Protein AF-A0A8I0FD53-F1 (afdb_monomer)

Structure (mmCIF, N/CA/C/O backbone):
data_AF-A0A8I0FD53-F1
#
_entry.id   AF-A0A8I0FD53-F1
#
loop_
_atom_site.group_PDB
_atom_site.id
_atom_site.type_symbol
_atom_site.label_atom_id
_atom_site.label_alt_id
_atom_site.label_comp_id
_atom_site.label_asym_id
_atom_site.label_entity_id
_atom_site.label_seq_id
_atom_site.pdbx_PDB_ins_code
_atom_site.Cartn_x
_atom_site.Cartn_y
_atom_site.Cartn_z
_atom_site.occupancy
_atom_site.B_iso_or_equiv
_atom_site.auth_seq_id
_atom_site.auth_comp_id
_atom_site.auth_asym_id
_atom_site.auth_atom_id
_atom_site.pdbx_PDB_model_num
ATOM 1 N N . PHE A 1 1 ? -8.386 7.214 19.031 1.00 70.56 1 PHE A N 1
ATOM 2 C CA . PHE A 1 1 ? -8.030 6.387 17.869 1.00 70.56 1 PHE A CA 1
ATOM 3 C C . PHE A 1 1 ? -6.750 5.634 18.199 1.00 70.56 1 PHE A C 1
ATOM 5 O O . PHE A 1 1 ? -5.784 6.286 18.586 1.00 70.56 1 PHE A O 1
ATOM 12 N N . ASP A 1 2 ? -6.763 4.302 18.155 1.00 79.75 2 ASP A N 1
ATOM 13 C CA . ASP A 1 2 ? -5.618 3.443 18.511 1.00 79.75 2 ASP A CA 1
ATOM 14 C C . ASP A 1 2 ? -5.364 2.394 17.422 1.00 79.75 2 ASP A C 1
ATOM 16 O O . ASP A 1 2 ? -6.274 2.051 16.673 1.00 79.75 2 ASP A O 1
ATOM 20 N N . ILE A 1 3 ? -4.139 1.864 17.349 1.00 80.12 3 ILE A N 1
ATOM 21 C CA . ILE A 1 3 ? -3.732 0.875 16.340 1.00 80.12 3 ILE A CA 1
ATOM 22 C C . ILE A 1 3 ? -4.586 -0.395 16.376 1.00 80.12 3 ILE A C 1
ATOM 24 O O . ILE A 1 3 ? -4.885 -0.947 15.325 1.00 80.12 3 ILE A O 1
ATOM 28 N N . GLY A 1 4 ? -5.049 -0.812 17.561 1.00 83.00 4 GLY A N 1
ATOM 29 C CA . GLY A 1 4 ? -5.922 -1.979 17.717 1.00 83.00 4 GLY A CA 1
ATOM 30 C C . GLY A 1 4 ? -7.326 -1.808 17.126 1.00 83.00 4 GLY A C 1
ATOM 31 O O . GLY A 1 4 ? -8.066 -2.780 17.053 1.00 83.00 4 GLY A O 1
ATOM 32 N N . GLN A 1 5 ? -7.702 -0.594 16.706 1.00 88.25 5 GLN A N 1
ATOM 33 C CA . GLN A 1 5 ? -8.967 -0.344 16.010 1.00 88.25 5 GLN A CA 1
ATOM 34 C C . GLN A 1 5 ? -8.865 -0.621 14.507 1.00 88.25 5 GLN A C 1
ATOM 36 O O . GLN A 1 5 ? -9.896 -0.712 13.851 1.00 88.25 5 GLN A O 1
ATOM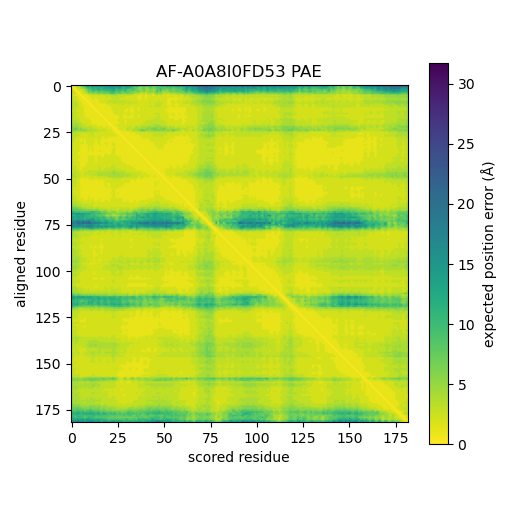 41 N N . ILE A 1 6 ? -7.653 -0.742 13.955 1.00 95.31 6 ILE A N 1
ATOM 42 C CA . ILE A 1 6 ? -7.444 -1.076 12.545 1.00 95.31 6 ILE A CA 1
ATOM 43 C C . ILE A 1 6 ? -7.364 -2.593 12.419 1.00 95.31 6 ILE A C 1
ATOM 45 O O . ILE A 1 6 ? -6.485 -3.237 12.992 1.00 95.31 6 ILE A O 1
ATOM 49 N N . VAL A 1 7 ? -8.296 -3.157 11.654 1.00 96.75 7 VAL A N 1
ATOM 50 C CA . VAL A 1 7 ? -8.330 -4.587 11.343 1.00 96.75 7 VAL A CA 1
ATOM 51 C C . VAL A 1 7 ? -7.087 -4.942 10.531 1.00 96.75 7 VAL A C 1
ATOM 53 O O . VAL A 1 7 ? -6.712 -4.202 9.632 1.00 96.75 7 VAL A O 1
ATOM 56 N N . ILE A 1 8 ? -6.439 -6.067 10.816 1.00 97.31 8 ILE A N 1
ATOM 57 C CA . ILE A 1 8 ? -5.417 -6.643 9.932 1.00 97.31 8 ILE A CA 1
ATOM 58 C C . ILE A 1 8 ? -5.974 -7.989 9.470 1.00 97.31 8 ILE A C 1
ATOM 60 O O . ILE A 1 8 ? -6.011 -8.922 10.274 1.00 97.31 8 ILE A O 1
ATOM 64 N N . PRO A 1 9 ? -6.472 -8.088 8.228 1.00 97.19 9 PRO A N 1
ATOM 65 C CA . PRO A 1 9 ? -7.014 -9.336 7.710 1.00 97.19 9 PRO A CA 1
ATOM 66 C C . PRO A 1 9 ? -5.949 -10.435 7.668 1.00 97.19 9 PRO A C 1
ATOM 68 O O . PRO A 1 9 ? -4.846 -10.220 7.171 1.00 97.19 9 PRO A O 1
ATOM 71 N N . ASP A 1 10 ? -6.295 -11.621 8.168 1.00 96.75 10 ASP A N 1
ATOM 72 C CA . ASP A 1 10 ? -5.457 -12.824 8.109 1.00 96.75 10 ASP A CA 1
ATOM 73 C C . ASP A 1 10 ? -6.010 -13.783 7.047 1.00 96.75 10 ASP A C 1
ATOM 75 O O . ASP A 1 10 ? -6.618 -14.810 7.351 1.00 96.75 10 ASP A O 1
ATOM 79 N N . THR A 1 11 ? -5.862 -13.402 5.778 1.00 97.69 11 THR A N 1
ATOM 80 C CA . THR A 1 11 ? -6.321 -14.209 4.639 1.00 97.69 11 THR A CA 1
ATOM 81 C C . THR A 1 11 ? -5.146 -14.799 3.870 1.00 97.69 11 THR A C 1
ATOM 83 O O . THR A 1 11 ? -4.003 -14.340 3.965 1.00 97.69 11 THR A O 1
ATOM 86 N N . GLN A 1 12 ? -5.414 -15.845 3.085 1.00 97.25 12 GLN A N 1
ATOM 87 C CA . GLN A 1 12 ? -4.394 -16.470 2.243 1.00 97.25 12 GLN A CA 1
ATOM 88 C C . GLN A 1 12 ? -3.782 -15.460 1.261 1.00 97.25 12 GLN A C 1
ATOM 90 O O . GLN A 1 12 ? -2.565 -15.438 1.085 1.00 97.25 12 GLN A O 1
ATOM 95 N N . MET A 1 13 ? -4.607 -14.588 0.673 1.00 97.81 13 MET A N 1
ATOM 96 C CA . MET A 1 13 ? -4.141 -13.593 -0.291 1.00 97.81 13 MET A CA 1
ATOM 97 C C . MET A 1 13 ? -3.214 -12.554 0.358 1.00 97.81 13 MET A C 1
ATOM 99 O O . MET A 1 13 ? -2.223 -12.160 -0.255 1.00 97.81 13 MET A O 1
ATOM 103 N N . ILE A 1 14 ? -3.459 -12.172 1.620 1.00 98.25 14 ILE A N 1
ATOM 104 C CA . ILE A 1 14 ? -2.556 -11.293 2.383 1.00 98.25 14 ILE A CA 1
ATOM 105 C C . ILE A 1 14 ? -1.192 -11.946 2.613 1.00 98.25 14 ILE A C 1
ATOM 107 O O . ILE A 1 14 ? -0.166 -11.295 2.423 1.00 98.25 14 ILE A O 1
ATOM 111 N N . LYS A 1 15 ? -1.151 -13.235 2.968 1.00 97.81 15 LYS A N 1
ATOM 112 C CA . LYS A 1 15 ? 0.118 -13.966 3.153 1.00 97.81 15 LYS A CA 1
ATOM 113 C C . LYS A 1 15 ? 0.939 -13.986 1.865 1.00 97.81 15 LYS A C 1
ATOM 115 O O . LYS A 1 15 ? 2.111 -13.627 1.879 1.00 97.81 15 LYS A O 1
ATOM 120 N N . ILE A 1 16 ? 0.289 -14.285 0.742 1.00 96.44 16 ILE A N 1
ATOM 121 C CA . ILE A 1 16 ? 0.915 -14.280 -0.589 1.00 96.44 16 ILE A CA 1
ATOM 122 C C . ILE A 1 16 ? 1.421 -12.879 -0.964 1.00 96.44 16 ILE A C 1
ATOM 124 O O . ILE A 1 16 ? 2.505 -12.737 -1.535 1.00 96.44 16 ILE A O 1
ATOM 128 N N . ALA A 1 17 ? 0.646 -11.837 -0.652 1.00 97.00 17 ALA A N 1
ATOM 129 C CA . ALA A 1 17 ? 1.039 -10.450 -0.881 1.00 97.00 17 ALA A CA 1
ATOM 130 C C . ALA A 1 17 ? 2.315 -10.091 -0.111 1.00 97.00 17 ALA A C 1
ATOM 132 O O . ALA A 1 17 ? 3.242 -9.522 -0.687 1.00 97.00 17 ALA A O 1
ATOM 133 N N . LEU A 1 18 ? 2.376 -10.467 1.169 1.00 97.12 18 LEU A N 1
ATOM 134 C CA . LEU A 1 18 ? 3.526 -10.220 2.033 1.00 97.12 18 LEU A CA 1
ATOM 135 C C . LEU A 1 18 ? 4.766 -10.967 1.550 1.00 97.12 18 LEU A C 1
ATOM 137 O O . LEU A 1 18 ? 5.797 -10.333 1.363 1.00 97.12 18 LEU A O 1
ATOM 141 N N . GLU A 1 19 ? 4.662 -12.260 1.239 1.00 95.56 19 GLU A N 1
ATOM 142 C CA . GLU A 1 19 ? 5.781 -13.044 0.694 1.00 95.56 19 GLU A CA 1
ATOM 143 C C . GLU A 1 19 ? 6.326 -12.434 -0.611 1.00 95.56 19 GLU A C 1
ATOM 145 O O . GLU A 1 19 ? 7.541 -12.331 -0.830 1.00 95.56 19 GLU A O 1
ATOM 150 N N . LYS A 1 20 ? 5.430 -11.974 -1.495 1.00 93.44 20 LYS A N 1
ATOM 151 C CA . LYS A 1 20 ? 5.820 -11.303 -2.742 1.00 93.44 20 LYS A CA 1
ATOM 152 C C . LYS A 1 20 ? 6.496 -9.958 -2.482 1.00 93.44 20 LYS A C 1
ATOM 154 O O . LYS A 1 20 ? 7.448 -9.625 -3.185 1.00 93.44 20 LYS A O 1
ATOM 159 N N . LEU A 1 21 ? 6.008 -9.182 -1.519 1.00 94.25 21 LEU A N 1
ATOM 160 C CA . LEU A 1 21 ? 6.595 -7.892 -1.182 1.00 94.25 21 LEU A CA 1
ATOM 161 C C . LEU A 1 21 ? 7.959 -8.071 -0.504 1.00 94.25 21 LEU A C 1
ATOM 163 O O . LEU A 1 21 ? 8.924 -7.445 -0.927 1.00 94.25 21 LEU A O 1
ATOM 167 N N . GLU A 1 22 ? 8.076 -8.973 0.470 1.00 93.94 22 GLU A N 1
ATOM 168 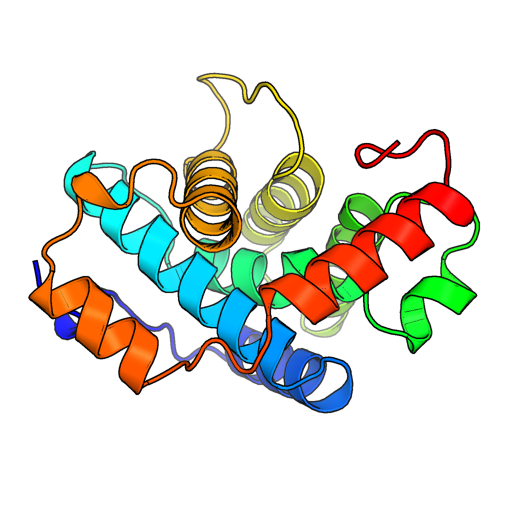C CA . GLU A 1 22 ? 9.321 -9.266 1.198 1.00 93.94 22 GLU A CA 1
ATOM 169 C C . GLU A 1 22 ? 10.432 -9.781 0.281 1.00 93.94 22 GLU A C 1
ATOM 171 O O . GLU A 1 22 ? 11.594 -9.422 0.452 1.00 93.94 22 GLU A O 1
ATOM 176 N N . SER A 1 23 ? 10.086 -10.580 -0.731 1.00 92.00 23 SER A N 1
ATOM 177 C CA . SER A 1 23 ? 11.066 -11.110 -1.688 1.00 92.00 23 SER A CA 1
ATOM 178 C C . SER A 1 23 ? 11.557 -10.094 -2.724 1.00 92.00 23 SER A C 1
ATOM 180 O O . SER A 1 23 ? 12.547 -10.362 -3.406 1.00 92.00 23 SER A O 1
ATOM 182 N N . LYS A 1 24 ? 10.881 -8.947 -2.882 1.00 88.81 24 LYS A N 1
ATOM 183 C CA . LYS A 1 24 ? 11.140 -8.007 -3.989 1.00 88.81 24 LYS A CA 1
ATOM 184 C C . LYS A 1 24 ? 11.432 -6.576 -3.561 1.00 88.81 24 LYS A C 1
ATOM 186 O O . LYS A 1 24 ? 12.114 -5.863 -4.296 1.00 88.81 24 LYS A O 1
ATOM 191 N N . ALA A 1 25 ? 10.868 -6.126 -2.450 1.00 90.88 25 ALA A N 1
ATOM 192 C CA . ALA A 1 25 ? 10.994 -4.760 -1.975 1.00 90.88 25 ALA A CA 1
ATOM 193 C C . ALA A 1 25 ? 12.141 -4.622 -0.975 1.00 90.88 25 ALA A C 1
ATOM 195 O O . ALA A 1 25 ? 12.481 -5.543 -0.236 1.00 90.88 25 ALA A O 1
ATOM 196 N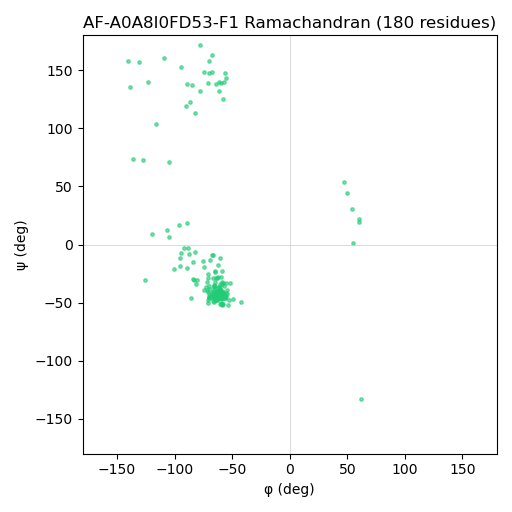 N . SER A 1 26 ? 12.713 -3.424 -0.911 1.00 93.81 26 SER A N 1
ATOM 197 C CA . SER A 1 26 ? 13.544 -3.056 0.226 1.00 93.81 26 SER A CA 1
ATOM 198 C C . SER A 1 26 ? 12.696 -2.936 1.493 1.00 93.81 26 SER A C 1
ATOM 200 O O . SER A 1 26 ? 11.479 -2.735 1.446 1.00 93.81 26 SER A O 1
ATOM 202 N N . ILE A 1 27 ? 13.355 -2.958 2.652 1.00 95.19 27 ILE A N 1
ATOM 203 C CA . ILE A 1 27 ? 12.674 -2.760 3.936 1.00 95.19 27 ILE A CA 1
ATOM 204 C C . ILE A 1 27 ? 11.959 -1.403 4.027 1.00 95.19 27 ILE A C 1
ATOM 206 O O . ILE A 1 27 ? 10.972 -1.277 4.749 1.00 95.19 27 ILE A O 1
ATOM 210 N N . SER A 1 28 ? 12.430 -0.373 3.313 1.00 95.50 28 SER A N 1
ATOM 211 C CA . SER A 1 28 ? 11.807 0.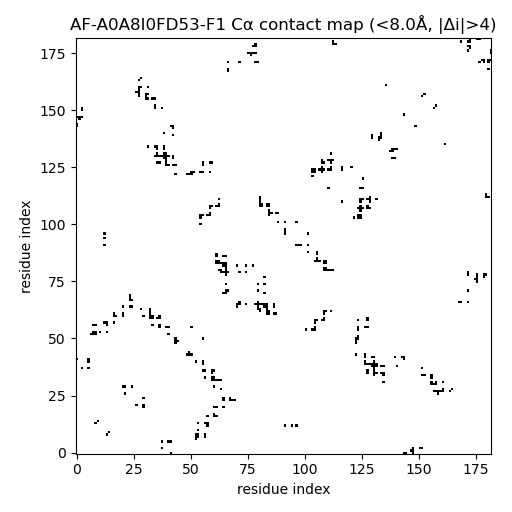951 3.364 1.00 95.50 28 SER A CA 1
ATOM 212 C C . SER A 1 28 ? 10.488 0.983 2.580 1.00 95.50 28 SER A C 1
ATOM 214 O O . SER A 1 28 ? 9.517 1.543 3.092 1.00 95.50 28 SER A O 1
ATOM 216 N N . ILE A 1 29 ? 10.423 0.316 1.417 1.00 96.06 29 ILE A N 1
ATOM 217 C CA . ILE A 1 29 ? 9.201 0.136 0.614 1.00 96.06 29 ILE A CA 1
ATOM 218 C C . ILE A 1 29 ? 8.229 -0.843 1.281 1.00 96.06 29 ILE A C 1
ATOM 220 O O . ILE A 1 29 ? 7.026 -0.583 1.323 1.00 96.06 29 ILE A O 1
ATOM 224 N N . TYR A 1 30 ? 8.736 -1.922 1.883 1.00 97.19 30 TYR A N 1
ATOM 225 C CA . TYR A 1 30 ? 7.914 -2.828 2.688 1.00 97.19 30 TYR A CA 1
ATOM 226 C C . TYR A 1 30 ? 7.229 -2.077 3.838 1.00 97.19 30 TYR A C 1
ATOM 228 O O . TYR A 1 30 ? 6.007 -2.110 3.984 1.00 97.19 30 TYR A O 1
ATOM 236 N N . ASN A 1 31 ? 8.005 -1.319 4.618 1.00 98.31 31 ASN A N 1
ATOM 237 C CA . ASN A 1 31 ? 7.455 -0.533 5.717 1.00 98.31 31 ASN A CA 1
ATOM 238 C C . ASN A 1 31 ? 6.536 0.589 5.216 1.00 98.31 31 ASN A C 1
ATOM 240 O O . ASN A 1 31 ? 5.544 0.881 5.874 1.00 98.31 31 ASN A O 1
ATOM 244 N N . HIS A 1 32 ? 6.838 1.218 4.075 1.00 98.19 32 HIS A N 1
ATOM 245 C CA . HIS A 1 32 ? 5.952 2.202 3.448 1.00 98.19 32 HIS A CA 1
ATOM 246 C C . HIS A 1 32 ? 4.588 1.603 3.119 1.00 98.19 32 HIS A C 1
ATOM 248 O O . HIS A 1 32 ? 3.581 2.170 3.518 1.00 98.19 32 HIS A O 1
ATOM 254 N N . SER A 1 33 ? 4.554 0.422 2.507 1.00 98.38 33 SER A N 1
ATOM 255 C CA . SER A 1 33 ? 3.313 -0.275 2.158 1.00 98.38 33 SER A CA 1
ATOM 256 C C . SER A 1 33 ? 2.425 -0.515 3.386 1.00 98.38 33 SER A C 1
ATOM 258 O O . SER A 1 33 ? 1.227 -0.236 3.367 1.00 98.38 33 SER A O 1
ATOM 260 N N . TRP A 1 34 ? 3.025 -0.934 4.505 1.00 98.44 34 TRP A N 1
ATOM 261 C CA . TRP A 1 34 ? 2.314 -1.052 5.779 1.00 98.44 34 TRP A CA 1
ATOM 262 C C . TRP A 1 34 ? 1.853 0.296 6.334 1.00 98.44 34 TRP A C 1
ATOM 264 O O . TRP A 1 34 ? 0.705 0.424 6.758 1.00 98.44 34 TRP A O 1
ATOM 274 N N . ARG A 1 35 ? 2.718 1.315 6.339 1.00 98.56 35 ARG A N 1
ATOM 275 C CA . ARG A 1 35 ? 2.349 2.659 6.805 1.00 98.56 35 ARG A CA 1
ATOM 276 C C . ARG A 1 35 ? 1.186 3.228 5.991 1.00 98.56 35 ARG A C 1
ATOM 278 O O . ARG A 1 35 ? 0.227 3.695 6.595 1.00 98.56 35 ARG A O 1
ATOM 285 N N . THR A 1 36 ? 1.227 3.102 4.666 1.00 98.69 36 THR A N 1
ATOM 286 C CA . THR A 1 36 ? 0.155 3.476 3.735 1.00 98.69 36 THR A CA 1
ATOM 287 C C . THR A 1 36 ? -1.176 2.843 4.135 1.00 98.69 36 THR A C 1
ATOM 289 O O . THR A 1 36 ? -2.161 3.568 4.277 1.00 98.69 36 THR A O 1
ATOM 292 N N . TYR A 1 37 ? -1.195 1.539 4.440 1.00 98.75 37 TYR A N 1
ATOM 293 C CA . TYR A 1 37 ? -2.398 0.868 4.941 1.00 98.75 37 TYR A CA 1
ATOM 294 C C . TYR A 1 37 ? -2.929 1.496 6.237 1.00 98.75 37 TYR A C 1
ATOM 296 O O . TYR A 1 37 ? -4.101 1.859 6.324 1.00 98.75 37 TYR A O 1
ATOM 304 N N . PHE A 1 38 ? -2.070 1.656 7.250 1.00 98.50 38 PHE A N 1
ATOM 305 C CA . PHE A 1 38 ? -2.494 2.187 8.548 1.00 98.50 38 PHE A CA 1
ATOM 306 C C . PHE A 1 38 ? -2.957 3.642 8.471 1.00 98.50 38 PHE A C 1
ATOM 308 O O . PHE A 1 38 ? -3.906 4.015 9.161 1.00 98.50 38 PHE A O 1
ATOM 315 N N . TRP A 1 39 ? -2.313 4.466 7.644 1.00 98.31 39 TRP A N 1
ATOM 316 C CA . TRP A 1 39 ? -2.740 5.841 7.409 1.00 98.31 39 TRP A CA 1
ATOM 317 C C . TRP A 1 39 ? -4.087 5.892 6.690 1.00 98.31 39 TRP A C 1
ATOM 319 O O . TRP A 1 39 ? -4.988 6.574 7.176 1.00 98.31 39 TRP A O 1
ATOM 329 N N . GLY A 1 40 ? -4.251 5.135 5.600 1.00 98.06 40 GLY A N 1
ATOM 330 C CA . GLY A 1 40 ? -5.504 5.062 4.847 1.00 98.06 40 GLY A CA 1
ATOM 331 C C . GLY A 1 40 ? -6.663 4.576 5.716 1.00 98.06 40 GLY A C 1
ATOM 332 O O . GLY A 1 40 ? -7.669 5.266 5.849 1.00 98.06 40 GLY A O 1
ATOM 333 N N . ALA A 1 41 ? -6.491 3.454 6.419 1.00 98.25 41 ALA A N 1
ATOM 334 C CA . ALA A 1 41 ? -7.519 2.913 7.306 1.00 98.25 41 ALA A CA 1
ATOM 335 C C . ALA A 1 41 ? -7.889 3.885 8.443 1.00 98.25 41 ALA A C 1
ATOM 337 O O . ALA A 1 41 ? -9.065 4.044 8.780 1.00 98.25 41 ALA A O 1
ATOM 338 N N . ALA A 1 42 ? -6.902 4.584 9.019 1.00 97.69 42 ALA A N 1
ATOM 339 C CA . ALA A 1 42 ? -7.158 5.579 10.057 1.00 97.69 42 ALA A CA 1
ATOM 340 C C . ALA A 1 42 ? -7.968 6.774 9.545 1.00 97.69 42 ALA A C 1
ATOM 342 O O . ALA A 1 42 ? -8.892 7.234 10.218 1.00 97.69 42 ALA A O 1
ATOM 343 N N . LEU A 1 43 ? -7.628 7.271 8.356 1.00 96.81 43 LEU A N 1
ATOM 344 C CA . LEU A 1 43 ? -8.347 8.366 7.717 1.00 96.81 43 LEU A CA 1
ATOM 345 C C . LEU A 1 43 ? -9.771 7.949 7.337 1.00 96.81 43 LEU A C 1
ATOM 347 O O . LEU A 1 43 ? -10.696 8.706 7.626 1.00 96.81 43 LEU A O 1
ATOM 351 N N . GLY A 1 44 ? -9.964 6.734 6.817 1.00 96.31 44 GLY A N 1
ATOM 352 C CA . GLY A 1 44 ? -11.288 6.184 6.521 1.00 96.31 44 GLY A CA 1
ATOM 353 C C . GLY A 1 44 ? -12.186 6.127 7.754 1.00 96.31 44 GLY A C 1
ATOM 354 O O . GLY A 1 44 ? -13.320 6.603 7.715 1.00 96.31 44 GLY A O 1
ATOM 355 N N . HIS A 1 45 ? -11.660 5.672 8.895 1.00 95.69 45 HIS A N 1
ATOM 356 C CA . HIS A 1 45 ? -12.416 5.688 10.150 1.00 95.69 45 HIS A CA 1
ATOM 357 C C . HIS A 1 45 ? -12.764 7.107 10.622 1.00 95.69 45 HIS A C 1
ATOM 359 O O . HIS A 1 45 ? -13.889 7.341 11.055 1.00 95.69 45 HIS A O 1
ATOM 365 N N . LEU A 1 46 ? -11.837 8.069 10.534 1.00 94.75 46 LEU A N 1
ATOM 366 C CA . LEU A 1 46 ? -12.124 9.467 10.893 1.00 94.75 46 LEU A CA 1
ATOM 367 C C . LEU A 1 46 ? -13.180 10.106 9.980 1.00 94.75 46 LEU A C 1
ATOM 369 O O . LEU A 1 46 ? -13.898 11.006 10.411 1.00 94.75 46 LEU A O 1
ATOM 373 N N . GLN A 1 47 ? -13.268 9.646 8.733 1.00 94.50 47 GLN A N 1
ATOM 374 C CA . GLN A 1 47 ? -14.233 10.103 7.733 1.00 94.50 47 GLN A CA 1
ATOM 375 C C . GLN A 1 47 ? -15.554 9.318 7.773 1.00 94.50 47 GLN A C 1
ATOM 377 O O . GLN A 1 47 ? -16.475 9.651 7.033 1.00 94.50 47 GLN A O 1
ATOM 382 N N . ASN A 1 48 ? -15.674 8.302 8.638 1.00 94.88 48 ASN A N 1
ATOM 383 C CA . ASN A 1 48 ? -16.782 7.339 8.656 1.00 94.88 48 ASN A CA 1
ATOM 384 C C . ASN A 1 48 ? -17.019 6.650 7.295 1.00 94.88 48 ASN A C 1
ATOM 386 O O . ASN A 1 48 ? -18.149 6.279 6.973 1.00 94.88 48 ASN A O 1
ATOM 390 N N . GLN A 1 49 ? -15.961 6.470 6.499 1.00 94.31 49 GLN A N 1
ATOM 391 C CA . GLN A 1 49 ? -16.023 5.731 5.242 1.00 94.31 49 GLN A CA 1
ATOM 392 C C . GLN A 1 49 ? -16.023 4.225 5.513 1.00 94.31 49 GLN A C 1
ATOM 394 O O . GLN A 1 49 ? -15.206 3.718 6.282 1.00 94.31 49 GLN A O 1
ATOM 399 N N . GLN A 1 50 ? -16.948 3.514 4.872 1.00 95.56 50 GLN A N 1
ATOM 400 C CA . GLN A 1 50 ? -16.997 2.053 4.890 1.00 95.56 50 GLN A CA 1
ATOM 401 C C . GLN A 1 50 ? -16.107 1.523 3.767 1.00 95.56 50 GLN A C 1
ATOM 403 O O . GLN A 1 50 ? -16.327 1.876 2.615 1.00 95.56 50 GLN A O 1
ATOM 408 N N . PHE A 1 51 ? -15.127 0.690 4.097 1.00 97.19 51 PHE A N 1
ATOM 409 C CA . PHE A 1 51 ? -14.221 0.056 3.138 1.00 97.19 51 PHE A CA 1
ATOM 410 C C . PHE A 1 51 ? -13.948 -1.388 3.566 1.00 97.19 51 PHE A C 1
ATOM 412 O O . PHE A 1 51 ? -14.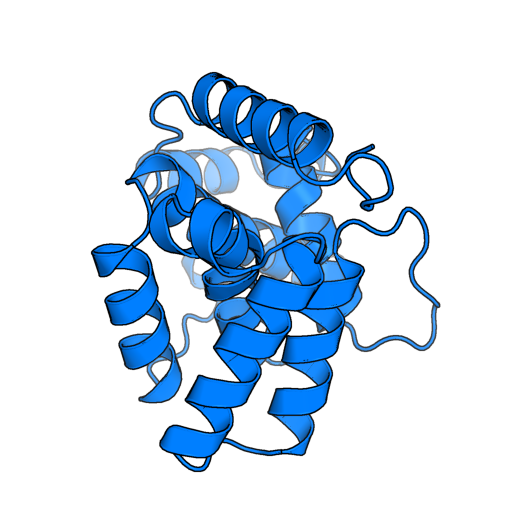089 -1.730 4.743 1.00 97.19 51 PHE A O 1
ATOM 419 N N . ASP A 1 52 ? -13.545 -2.234 2.625 1.00 98.19 52 ASP A N 1
ATOM 420 C CA . ASP A 1 52 ? -13.087 -3.597 2.866 1.00 98.19 52 ASP A CA 1
ATOM 421 C C . ASP A 1 52 ? -11.600 -3.585 3.282 1.00 98.19 52 ASP A C 1
ATOM 423 O O . ASP A 1 52 ? -10.727 -3.253 2.470 1.00 98.19 52 ASP A O 1
ATOM 427 N N . PRO A 1 53 ? -11.259 -3.956 4.534 1.00 98.25 53 PRO A N 1
ATOM 428 C CA . PRO A 1 53 ? -9.880 -3.871 5.015 1.00 98.25 53 PRO A CA 1
ATOM 429 C C . PRO A 1 53 ? -8.911 -4.780 4.250 1.00 98.25 53 PRO A C 1
ATOM 431 O O . PRO A 1 53 ? -7.731 -4.459 4.133 1.00 98.25 53 PRO A O 1
ATOM 434 N N . GLU A 1 54 ? -9.395 -5.908 3.718 1.00 98.56 54 GLU A N 1
ATOM 435 C CA . GLU A 1 54 ? -8.583 -6.825 2.909 1.00 98.56 54 GLU A CA 1
ATOM 436 C C . GLU A 1 54 ? -8.197 -6.181 1.581 1.00 98.56 54 GLU A C 1
ATOM 438 O O . GLU A 1 54 ? -7.025 -6.210 1.211 1.00 98.56 54 GLU A O 1
ATOM 443 N N . SER A 1 55 ? -9.146 -5.529 0.913 1.00 98.69 55 SER A N 1
ATOM 444 C CA . SER A 1 55 ? -8.907 -4.822 -0.342 1.00 98.69 55 SER A CA 1
ATOM 445 C C . SER A 1 55 ? -7.943 -3.654 -0.152 1.00 98.69 55 SER A C 1
ATOM 447 O O . SER A 1 55 ? -6.959 -3.555 -0.884 1.00 98.69 55 SER A O 1
ATOM 449 N N . LEU A 1 56 ? -8.135 -2.824 0.881 1.00 98.81 56 LEU A N 1
ATOM 450 C CA . LEU A 1 56 ? -7.213 -1.720 1.163 1.00 98.81 56 LEU A CA 1
ATOM 451 C C . LEU A 1 56 ? -5.804 -2.218 1.529 1.00 98.81 56 LEU A C 1
ATOM 453 O O . LEU A 1 56 ? -4.813 -1.635 1.079 1.00 98.81 56 LEU A O 1
ATOM 457 N N . LEU A 1 57 ? -5.687 -3.293 2.319 1.00 98.81 57 LEU A N 1
ATOM 458 C CA . LEU A 1 57 ? -4.384 -3.858 2.676 1.00 98.81 57 LEU A CA 1
ATOM 459 C C . LEU A 1 57 ? -3.688 -4.470 1.456 1.00 98.81 57 LEU A C 1
ATOM 461 O O . LEU A 1 57 ? -2.520 -4.172 1.226 1.00 98.81 57 LEU A O 1
ATOM 465 N N . LEU A 1 58 ? -4.389 -5.260 0.637 1.00 98.75 58 LEU A N 1
ATOM 466 C CA . LEU A 1 58 ? -3.834 -5.810 -0.604 1.00 98.75 58 LEU A CA 1
ATOM 467 C C . LEU A 1 58 ? -3.373 -4.704 -1.552 1.00 98.75 58 LEU A C 1
ATOM 469 O O . LEU A 1 58 ? -2.253 -4.764 -2.057 1.00 98.75 58 LEU A O 1
ATOM 473 N N . ALA A 1 59 ? -4.191 -3.667 -1.740 1.00 98.75 59 ALA A N 1
ATOM 474 C CA . ALA A 1 59 ? -3.829 -2.527 -2.570 1.00 98.75 59 ALA A CA 1
ATOM 475 C C . ALA A 1 59 ? -2.567 -1.831 -2.034 1.00 98.75 59 ALA A C 1
ATOM 477 O O . ALA A 1 59 ? -1.621 -1.596 -2.784 1.00 98.75 59 ALA A O 1
ATOM 478 N N . SER A 1 60 ? -2.494 -1.615 -0.717 1.00 98.75 60 SER A N 1
ATOM 479 C CA . SER A 1 60 ? -1.330 -1.012 -0.056 1.00 98.75 60 SER A CA 1
ATOM 480 C C . SER A 1 60 ? -0.063 -1.862 -0.192 1.00 98.75 60 SER A C 1
ATOM 482 O O . SER A 1 60 ? 1.008 -1.315 -0.435 1.00 98.75 60 SER A O 1
ATOM 484 N N . LEU A 1 61 ? -0.157 -3.191 -0.091 1.00 98.44 61 LEU A N 1
ATOM 485 C CA . LEU A 1 61 ? 0.990 -4.099 -0.234 1.00 98.44 61 LEU A CA 1
ATOM 486 C C . LEU A 1 61 ? 1.504 -4.203 -1.677 1.00 98.44 61 LEU A C 1
ATOM 488 O O . LEU A 1 61 ? 2.674 -4.513 -1.885 1.00 98.44 61 LEU A O 1
ATOM 492 N N . PHE A 1 62 ? 0.656 -3.945 -2.674 1.00 97.94 62 PHE A N 1
ATOM 493 C CA . PHE A 1 62 ? 1.029 -4.065 -4.084 1.00 97.94 62 PHE A CA 1
ATOM 494 C C . PHE A 1 62 ? 1.355 -2.738 -4.776 1.00 97.94 62 PHE A C 1
ATOM 496 O O . PHE A 1 62 ? 2.030 -2.782 -5.805 1.00 97.94 62 PHE A O 1
ATOM 503 N N . HIS A 1 63 ? 0.904 -1.585 -4.263 1.00 97.88 63 HIS A N 1
ATOM 504 C CA . HIS A 1 63 ? 0.868 -0.337 -5.044 1.00 97.88 63 HIS A CA 1
ATOM 505 C C . HIS A 1 63 ? 2.216 0.093 -5.650 1.00 97.88 63 HIS A C 1
ATOM 507 O O . HIS A 1 63 ? 2.254 0.569 -6.787 1.00 97.88 63 HIS A O 1
ATOM 513 N N . ASP A 1 64 ? 3.319 -0.193 -4.958 1.00 96.19 64 ASP A N 1
ATOM 514 C CA . ASP A 1 64 ? 4.684 0.163 -5.361 1.00 96.19 64 ASP A CA 1
ATOM 515 C C . ASP A 1 64 ? 5.517 -1.007 -5.910 1.00 96.19 64 ASP A C 1
ATOM 517 O O . ASP A 1 64 ? 6.701 -0.843 -6.209 1.00 96.19 64 ASP A O 1
ATOM 521 N N . ILE A 1 65 ? 4.942 -2.200 -6.102 1.00 93.62 65 ILE A N 1
ATOM 522 C CA . ILE A 1 65 ? 5.703 -3.357 -6.608 1.00 93.62 65 ILE A CA 1
ATOM 523 C C . ILE A 1 65 ? 6.333 -3.082 -7.985 1.00 93.62 65 ILE A C 1
ATOM 525 O O . ILE A 1 65 ? 7.428 -3.568 -8.273 1.00 93.62 65 ILE A O 1
ATOM 529 N N . GLY A 1 66 ? 5.694 -2.266 -8.825 1.00 90.81 66 GLY A N 1
ATOM 530 C CA . GLY A 1 66 ? 6.224 -1.828 -10.116 1.00 90.81 66 GLY A CA 1
ATOM 531 C C . GLY A 1 66 ? 7.466 -0.924 -10.038 1.00 90.81 66 GLY A C 1
ATOM 532 O O . GLY A 1 66 ? 8.059 -0.640 -11.084 1.00 90.81 66 GLY A O 1
ATOM 533 N N . LEU A 1 67 ? 7.855 -0.460 -8.841 1.00 89.81 67 LEU A N 1
ATOM 534 C CA . LEU A 1 67 ? 9.101 0.274 -8.574 1.00 89.81 67 LEU A CA 1
ATOM 535 C C . LEU A 1 67 ? 10.240 -0.633 -8.096 1.00 89.81 67 LEU A C 1
ATOM 537 O O . LEU A 1 67 ? 11.367 -0.161 -7.965 1.00 89.81 67 LEU A O 1
ATOM 541 N N . THR A 1 68 ? 10.003 -1.921 -7.827 1.00 86.50 68 THR A N 1
ATOM 542 C CA . THR A 1 68 ? 11.103 -2.806 -7.423 1.00 86.50 68 THR A CA 1
ATOM 543 C C . THR A 1 68 ? 12.041 -3.075 -8.598 1.00 86.50 68 THR A C 1
ATOM 545 O O . THR A 1 68 ? 11.609 -3.129 -9.753 1.00 86.50 68 THR A O 1
ATOM 548 N N . GLU A 1 69 ? 13.333 -3.261 -8.310 1.00 78.00 69 GLU A N 1
ATOM 549 C CA . GLU A 1 69 ? 14.405 -3.345 -9.315 1.00 78.00 69 GLU A CA 1
ATOM 550 C C . GLU A 1 69 ? 14.069 -4.317 -10.455 1.00 78.00 69 GLU A C 1
ATOM 552 O O . GLU A 1 69 ? 14.138 -3.953 -11.629 1.00 78.00 69 GLU A O 1
ATOM 557 N N . GLN A 1 70 ? 13.591 -5.519 -10.117 1.00 75.69 70 GLN A N 1
ATOM 558 C CA . GLN A 1 70 ? 13.192 -6.529 -11.098 1.00 75.69 70 GLN A CA 1
ATOM 559 C C . GLN A 1 70 ? 12.144 -6.005 -12.098 1.00 75.69 70 GLN A C 1
ATOM 561 O O . GLN A 1 70 ? 12.282 -6.234 -13.299 1.00 75.69 70 GLN A O 1
ATOM 566 N N . HIS A 1 71 ? 11.110 -5.300 -11.624 1.00 75.25 71 HIS A N 1
ATOM 567 C CA . HIS A 1 71 ? 10.020 -4.829 -12.484 1.00 75.25 71 HIS A CA 1
ATOM 568 C C . HIS A 1 71 ? 10.381 -3.554 -13.241 1.00 75.25 71 HIS A C 1
ATOM 570 O O . HIS A 1 71 ? 9.936 -3.378 -14.376 1.00 75.25 71 HIS A O 1
ATOM 576 N N . MET A 1 72 ? 11.226 -2.691 -12.667 1.00 74.50 72 MET A N 1
ATOM 577 C CA . MET A 1 72 ? 11.714 -1.497 -13.361 1.00 74.50 72 MET A CA 1
ATOM 578 C C . MET A 1 72 ? 12.442 -1.841 -14.663 1.00 74.50 72 MET A C 1
ATOM 580 O O . MET A 1 72 ? 12.352 -1.083 -15.626 1.00 74.50 72 MET A O 1
ATOM 584 N N . HIS A 1 73 ? 13.125 -2.987 -14.710 1.00 69.38 73 HIS A N 1
ATOM 585 C CA . HIS A 1 73 ? 13.806 -3.459 -15.914 1.00 69.38 73 HIS A CA 1
ATOM 586 C C . HIS A 1 73 ? 12.888 -4.218 -16.884 1.00 69.38 73 HIS A C 1
ATOM 588 O O . HIS A 1 73 ? 13.128 -4.181 -18.089 1.00 69.38 73 HIS A O 1
ATOM 594 N N . SER A 1 74 ? 11.841 -4.894 -16.397 1.00 73.38 74 SER A N 1
ATOM 595 C CA . SER A 1 74 ? 11.014 -5.783 -17.228 1.00 73.38 74 SER A CA 1
ATOM 596 C C . SER A 1 74 ? 9.743 -5.150 -17.803 1.00 73.38 74 SER A C 1
ATOM 598 O O . SER A 1 74 ? 9.182 -5.698 -18.748 1.00 73.38 74 SER A O 1
ATOM 600 N N . LYS A 1 75 ? 9.259 -4.025 -17.259 1.00 71.69 75 LYS A N 1
ATOM 601 C CA . LYS A 1 75 ? 7.962 -3.430 -17.652 1.00 7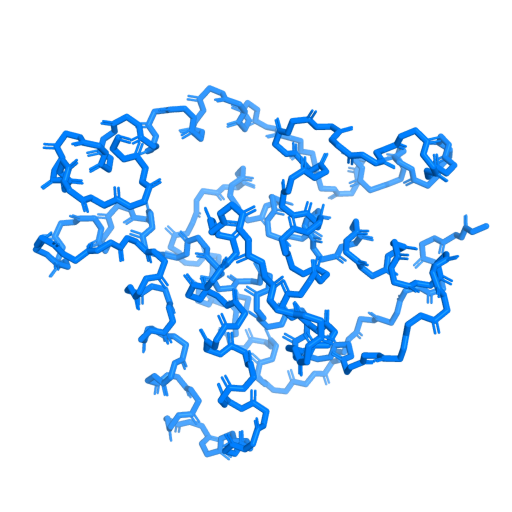1.69 75 LYS A CA 1
ATOM 602 C C . LYS A 1 75 ? 7.988 -2.555 -18.915 1.00 71.69 75 LYS A C 1
ATOM 604 O O . LYS A 1 75 ? 6.944 -2.091 -19.374 1.00 71.69 75 LYS A O 1
ATOM 609 N N . GLY A 1 76 ? 9.167 -2.294 -19.482 1.00 74.62 76 GLY A N 1
ATOM 610 C CA . GLY A 1 76 ? 9.321 -1.396 -20.632 1.00 74.62 76 GLY A CA 1
ATOM 611 C C . GLY A 1 76 ? 8.876 0.039 -20.316 1.00 74.62 76 GLY A C 1
ATOM 612 O O . GLY A 1 76 ? 9.235 0.585 -19.278 1.00 74.62 76 GLY A O 1
ATOM 613 N N . CYS A 1 77 ? 8.084 0.651 -21.203 1.00 72.62 77 CYS A N 1
ATOM 614 C CA . CYS A 1 77 ? 7.590 2.031 -21.059 1.00 72.62 77 CYS A CA 1
ATOM 615 C C . CYS A 1 77 ? 6.254 2.144 -20.295 1.00 72.62 77 CYS A C 1
ATOM 617 O O . CYS A 1 77 ? 5.544 3.138 -20.445 1.00 72.62 77 CYS A O 1
ATOM 619 N N . GLN A 1 78 ? 5.859 1.127 -19.525 1.00 81.31 78 GLN A N 1
ATOM 620 C CA . GLN A 1 78 ? 4.620 1.161 -18.743 1.00 81.31 78 GLN A CA 1
ATOM 621 C C . GLN A 1 78 ? 4.839 1.856 -17.392 1.00 81.31 78 GLN A C 1
ATOM 623 O O . GLN A 1 78 ? 5.834 1.610 -16.712 1.00 81.31 78 GLN A O 1
ATOM 628 N N . CYS A 1 79 ? 3.892 2.712 -16.987 1.00 89.62 79 CYS A N 1
ATOM 629 C CA . CYS A 1 79 ? 3.920 3.374 -15.679 1.00 89.62 79 CYS A CA 1
ATOM 630 C C . CYS A 1 79 ? 3.899 2.337 -14.544 1.00 89.62 79 CYS A C 1
ATOM 632 O O . CYS A 1 79 ? 3.136 1.373 -14.604 1.00 89.62 79 CYS A O 1
ATOM 634 N N . PHE A 1 80 ? 4.691 2.554 -13.489 1.00 93.06 80 PHE A N 1
ATOM 635 C CA . PHE A 1 80 ? 4.796 1.626 -12.359 1.00 93.06 80 PHE A CA 1
ATOM 636 C C . PHE A 1 80 ? 3.445 1.286 -11.725 1.00 93.06 80 PHE A C 1
ATOM 638 O O . PHE A 1 80 ? 3.224 0.129 -11.411 1.00 93.06 80 PHE A O 1
ATOM 645 N N . THR A 1 81 ? 2.536 2.256 -11.599 1.00 93.25 81 THR A N 1
ATOM 646 C CA . THR A 1 81 ? 1.191 2.040 -11.035 1.00 93.25 81 THR A CA 1
ATOM 647 C C . THR A 1 81 ? 0.386 1.018 -11.843 1.00 93.25 81 THR A C 1
ATOM 649 O O . THR A 1 81 ? -0.275 0.153 -11.277 1.00 93.25 81 THR A O 1
ATOM 652 N N . TY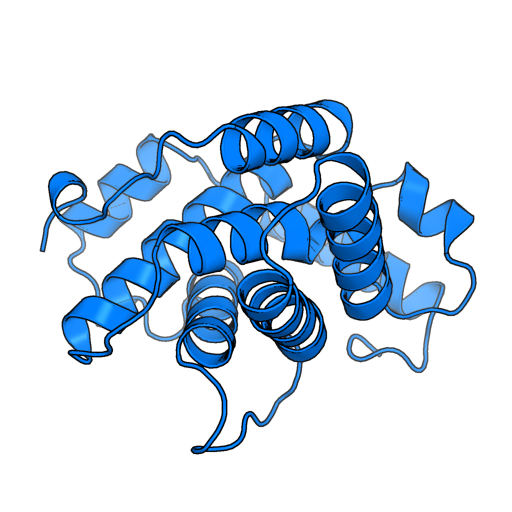R A 1 82 ? 0.501 1.053 -13.174 1.00 93.88 82 TYR A N 1
ATOM 653 C CA . TYR A 1 82 ? -0.131 0.073 -14.055 1.00 93.88 82 TYR A CA 1
ATOM 654 C C . TYR A 1 82 ? 0.531 -1.306 -13.937 1.00 93.88 82 TYR A C 1
ATOM 656 O O . TYR A 1 82 ? -0.160 -2.318 -13.846 1.00 93.88 82 TYR A O 1
ATOM 664 N N . GLU A 1 83 ? 1.866 -1.356 -13.886 1.00 94.50 83 GLU A N 1
ATOM 665 C CA . GLU A 1 83 ? 2.587 -2.618 -13.685 1.00 94.50 83 GLU A CA 1
ATOM 666 C C . GLU A 1 83 ? 2.254 -3.244 -12.320 1.00 94.50 83 GLU A C 1
ATOM 668 O O . GLU A 1 83 ? 1.968 -4.434 -12.251 1.00 94.50 83 GLU A O 1
ATOM 673 N N . SER A 1 84 ? 2.205 -2.456 -11.244 1.00 95.94 84 SER A N 1
ATOM 674 C CA . SER A 1 84 ? 1.772 -2.900 -9.914 1.00 95.94 84 SER A CA 1
ATOM 675 C C . SER A 1 84 ? 0.367 -3.510 -9.951 1.00 95.94 84 SER A C 1
ATOM 677 O O . SER A 1 84 ? 0.153 -4.602 -9.421 1.00 95.94 84 SER A O 1
ATOM 679 N N . ALA A 1 85 ? -0.577 -2.848 -10.630 1.00 96.69 85 ALA A N 1
ATOM 680 C CA . ALA A 1 85 ? -1.949 -3.330 -10.775 1.00 96.69 85 ALA A CA 1
ATOM 681 C C . ALA A 1 85 ? -2.000 -4.666 -11.538 1.00 96.69 85 ALA A C 1
ATOM 683 O O . ALA A 1 85 ? -2.670 -5.608 -11.115 1.00 96.69 85 ALA A O 1
ATOM 684 N N . LYS A 1 86 ? -1.218 -4.793 -12.615 1.00 95.56 86 LYS A N 1
ATOM 685 C CA . LYS A 1 86 ? -1.080 -6.033 -13.393 1.00 95.56 86 LYS A CA 1
ATOM 686 C C . LYS A 1 86 ? -0.449 -7.166 -12.576 1.00 95.56 86 LYS A C 1
ATOM 688 O O . LYS A 1 86 ? -0.881 -8.313 -12.668 1.00 95.56 86 LYS A O 1
ATOM 693 N N . GLN A 1 87 ? 0.557 -6.860 -11.756 1.00 95.06 87 GLN A N 1
ATOM 694 C CA . GLN A 1 87 ? 1.210 -7.827 -10.868 1.00 95.06 87 GLN A CA 1
ATOM 695 C C . GLN A 1 87 ? 0.272 -8.357 -9.781 1.00 95.06 87 GLN A C 1
ATOM 697 O O . GLN A 1 87 ? 0.432 -9.511 -9.362 1.00 95.06 87 GLN A O 1
ATOM 702 N N . PHE A 1 88 ? -0.664 -7.526 -9.316 1.00 97.31 88 PHE A N 1
ATOM 703 C CA . PHE A 1 88 ? -1.745 -7.949 -8.435 1.00 97.31 88 PHE A CA 1
ATOM 704 C C . PHE A 1 88 ? -2.759 -8.813 -9.192 1.00 97.31 88 PHE A C 1
ATOM 706 O O . PHE A 1 88 ? -3.017 -9.934 -8.768 1.00 97.31 88 PHE A O 1
ATOM 713 N N . GLU A 1 89 ? -3.251 -8.358 -10.348 1.00 96.69 89 GLU A N 1
ATOM 714 C CA . GLU A 1 89 ? -4.235 -9.089 -11.160 1.00 96.69 89 GLU A CA 1
ATOM 715 C C . GLU A 1 89 ? -3.757 -10.509 -11.515 1.00 96.69 89 GLU A C 1
ATOM 717 O O . GLU A 1 89 ? -4.513 -11.476 -11.423 1.00 96.69 89 GLU A O 1
ATOM 722 N N . GLN A 1 90 ? -2.479 -10.664 -11.873 1.00 95.94 90 GLN A N 1
ATOM 723 C CA . GLN A 1 90 ? -1.881 -11.976 -12.133 1.00 95.94 90 GLN A CA 1
ATOM 724 C C . GLN A 1 90 ? -1.930 -12.891 -10.906 1.00 95.94 90 GLN A C 1
ATOM 726 O O . GLN A 1 90 ? -2.254 -14.070 -11.036 1.00 95.94 90 GLN A O 1
ATOM 731 N N . LYS A 1 91 ? -1.632 -12.355 -9.716 1.00 96.00 91 LYS A N 1
ATOM 732 C CA . LYS A 1 91 ? -1.690 -13.122 -8.467 1.00 96.00 91 LYS A CA 1
ATOM 733 C C . LYS A 1 91 ? -3.130 -13.430 -8.067 1.00 96.00 91 LYS A C 1
ATOM 735 O O . LYS A 1 91 ? -3.403 -14.557 -7.678 1.00 96.00 91 LYS A O 1
ATOM 740 N N . ALA A 1 92 ? -4.051 -12.486 -8.225 1.00 97.19 92 ALA A N 1
ATOM 741 C CA . ALA A 1 92 ? -5.468 -12.721 -7.978 1.00 97.19 92 ALA A CA 1
ATOM 742 C C . ALA A 1 92 ? -5.992 -13.898 -8.821 1.00 97.19 92 ALA A C 1
ATOM 744 O O . ALA A 1 92 ? -6.601 -14.815 -8.278 1.00 97.19 92 ALA A O 1
ATOM 745 N N . LYS A 1 93 ? -5.643 -13.945 -10.115 1.00 97.19 93 LYS A N 1
ATOM 746 C CA . LYS A 1 93 ? -5.987 -15.063 -11.012 1.00 97.19 93 LYS A CA 1
ATOM 747 C C . LYS A 1 93 ? -5.329 -16.384 -10.606 1.00 97.19 93 LYS A C 1
ATOM 749 O O . LYS A 1 93 ? -5.993 -17.412 -10.606 1.00 97.19 93 LYS A O 1
ATOM 754 N N . GLU A 1 94 ? -4.044 -16.368 -10.245 1.00 97.19 94 GLU A N 1
ATOM 755 C CA . GLU A 1 94 ? -3.301 -17.569 -9.816 1.00 97.19 94 GLU A CA 1
ATOM 756 C C . GLU A 1 94 ? -3.953 -18.264 -8.610 1.00 97.19 94 GLU A C 1
ATOM 758 O O . GLU A 1 94 ? -3.960 -19.492 -8.539 1.00 97.19 94 GLU A O 1
ATOM 763 N N . TYR A 1 95 ? -4.533 -17.488 -7.691 1.00 96.56 95 TYR A N 1
ATOM 764 C CA . TYR A 1 95 ? -5.134 -17.996 -6.455 1.00 96.56 95 TYR A CA 1
ATOM 765 C C . TYR A 1 95 ? -6.669 -17.984 -6.454 1.00 96.56 95 TYR A C 1
ATOM 767 O O . TYR A 1 95 ? -7.262 -18.210 -5.402 1.00 96.56 95 TYR A O 1
ATOM 775 N N . ASN A 1 96 ? -7.314 -17.766 -7.608 1.00 96.44 96 ASN A N 1
ATOM 776 C CA . ASN A 1 96 ? -8.776 -17.663 -7.741 1.00 96.44 96 ASN A CA 1
ATOM 777 C C . ASN A 1 96 ? -9.399 -16.689 -6.718 1.00 96.44 96 ASN A C 1
ATOM 779 O O . ASN A 1 96 ? -10.383 -17.012 -6.050 1.00 96.44 96 ASN A O 1
ATOM 783 N N . PHE A 1 97 ? -8.776 -15.522 -6.550 1.00 98.00 97 PHE A N 1
ATOM 784 C CA . PHE A 1 97 ? -9.277 -14.462 -5.679 1.00 98.00 97 PHE A CA 1
ATOM 785 C C . PHE A 1 97 ? -10.546 -13.822 -6.265 1.00 98.00 97 PHE A C 1
ATOM 787 O O . PHE A 1 97 ? -10.792 -13.905 -7.465 1.00 98.00 97 PHE A O 1
ATOM 794 N N . ASP A 1 98 ? -11.356 -13.188 -5.416 1.00 97.75 98 ASP A N 1
ATOM 795 C CA . ASP A 1 98 ? -12.642 -12.604 -5.808 1.00 97.75 98 ASP A CA 1
ATOM 796 C C . ASP A 1 98 ? -12.485 -11.551 -6.921 1.00 97.75 98 ASP A C 1
ATOM 798 O O . ASP A 1 98 ? -11.722 -10.590 -6.777 1.00 97.75 98 ASP A O 1
ATOM 802 N N . ASP A 1 99 ? -13.215 -11.720 -8.027 1.00 96.69 99 ASP A N 1
ATOM 803 C CA . ASP A 1 99 ? -13.094 -10.861 -9.213 1.00 96.69 99 ASP A CA 1
ATOM 804 C C . ASP A 1 99 ? -13.515 -9.410 -8.931 1.00 96.69 99 ASP A C 1
ATOM 806 O O . ASP A 1 99 ? -12.859 -8.474 -9.387 1.00 96.69 99 ASP A O 1
ATOM 810 N N . LYS A 1 100 ? -14.566 -9.199 -8.127 1.00 96.25 100 LYS A N 1
ATOM 811 C CA . LYS A 1 100 ? -15.074 -7.850 -7.825 1.00 96.25 100 LYS A CA 1
ATOM 812 C C . LYS A 1 100 ? -14.101 -7.084 -6.938 1.00 96.25 100 LYS A C 1
ATOM 814 O O . LYS A 1 100 ? -13.788 -5.931 -7.221 1.00 96.25 100 LYS A O 1
ATOM 819 N N . LYS A 1 101 ? -13.575 -7.729 -5.892 1.00 97.62 101 LYS A N 1
ATOM 820 C CA . LYS A 1 101 ? -12.483 -7.163 -5.088 1.00 97.62 101 LYS A CA 1
ATOM 821 C C . LYS A 1 101 ? -11.252 -6.918 -5.952 1.00 97.62 101 LYS A C 1
ATOM 823 O O . LYS A 1 101 ? -10.588 -5.897 -5.793 1.00 97.62 101 LYS A O 1
ATOM 828 N N . SER A 1 102 ? -10.957 -7.823 -6.887 1.00 97.81 102 SER A N 1
ATOM 829 C CA . SER A 1 102 ? -9.797 -7.684 -7.766 1.00 97.81 102 SER A CA 1
ATOM 830 C C . SER A 1 102 ? -9.860 -6.430 -8.631 1.00 97.81 102 SER A C 1
ATOM 832 O O . SER A 1 102 ? -8.844 -5.751 -8.779 1.00 97.81 102 SER A O 1
ATOM 834 N N . GLU A 1 103 ? -11.035 -6.102 -9.172 1.00 97.00 103 GLU A N 1
ATOM 835 C CA . GLU A 1 103 ? -11.258 -4.871 -9.935 1.00 97.00 103 GLU A CA 1
ATOM 836 C C . GLU A 1 103 ? -10.990 -3.629 -9.082 1.00 97.00 103 GLU A C 1
ATOM 838 O O . GLU A 1 103 ? -10.157 -2.807 -9.465 1.00 97.00 103 GLU A O 1
ATOM 843 N N . VAL A 1 104 ? -11.586 -3.555 -7.888 1.00 97.75 104 VAL A N 1
ATOM 844 C CA . VAL A 1 104 ? -11.400 -2.430 -6.955 1.00 97.75 104 VAL A CA 1
ATOM 845 C C . VAL A 1 104 ? -9.930 -2.252 -6.568 1.00 97.75 104 VAL A C 1
ATOM 847 O O . VAL A 1 104 ? -9.403 -1.141 -6.604 1.00 97.75 104 VAL A O 1
ATOM 850 N N . ILE A 1 105 ? -9.235 -3.340 -6.228 1.00 98.50 105 ILE A N 1
ATOM 851 C CA . ILE A 1 105 ? -7.825 -3.292 -5.815 1.00 98.50 105 ILE A CA 1
ATOM 852 C C . ILE A 1 105 ? -6.932 -2.848 -6.978 1.00 98.50 105 ILE A C 1
ATOM 854 O O . ILE A 1 105 ? -6.039 -2.018 -6.796 1.00 98.50 105 ILE A O 1
ATOM 858 N N . LYS A 1 106 ? -7.170 -3.380 -8.182 1.00 97.44 106 LYS A N 1
ATOM 859 C CA . LYS A 1 106 ? -6.440 -3.001 -9.398 1.00 97.44 106 LYS A CA 1
ATOM 860 C C . LYS A 1 106 ? -6.623 -1.513 -9.700 1.00 97.44 106 LYS A C 1
ATOM 862 O O . LYS A 1 106 ? -5.638 -0.838 -10.006 1.00 97.44 106 LYS A O 1
ATOM 867 N N . ASP A 1 107 ? -7.846 -1.005 -9.589 1.00 95.69 107 ASP A N 1
ATOM 868 C CA . ASP A 1 107 ? -8.148 0.401 -9.847 1.00 95.69 107 ASP A CA 1
ATOM 869 C C . ASP A 1 107 ? -7.524 1.301 -8.776 1.00 95.69 107 ASP A C 1
ATOM 871 O O . ASP A 1 107 ? -6.821 2.248 -9.127 1.00 95.69 107 ASP A O 1
ATOM 875 N N . ALA A 1 108 ? -7.621 0.937 -7.493 1.00 97.81 108 ALA A N 1
ATOM 876 C CA . ALA A 1 108 ? -6.935 1.643 -6.412 1.00 97.81 108 ALA A CA 1
ATOM 877 C C . ALA A 1 108 ? -5.427 1.761 -6.693 1.00 97.81 108 ALA A C 1
ATOM 879 O O . ALA A 1 108 ? -4.872 2.863 -6.713 1.00 97.81 108 ALA A O 1
ATOM 880 N N . ILE A 1 109 ? -4.764 0.642 -7.002 1.00 98.00 109 ILE A N 1
ATOM 881 C CA . ILE A 1 109 ? -3.332 0.624 -7.325 1.00 98.00 109 ILE A CA 1
ATOM 882 C C . ILE A 1 109 ? -3.019 1.483 -8.557 1.00 98.00 109 ILE A C 1
ATOM 884 O O . ILE A 1 109 ? -2.030 2.213 -8.559 1.00 98.00 109 ILE A O 1
ATOM 888 N N . CYS A 1 110 ? -3.822 1.420 -9.616 1.00 94.50 110 CYS A N 1
ATOM 889 C CA . CYS A 1 110 ? -3.541 2.169 -10.840 1.00 94.50 110 CYS A CA 1
ATOM 890 C C . CYS A 1 110 ? -3.727 3.685 -10.650 1.00 94.50 110 CYS A C 1
ATOM 892 O O . CYS A 1 110 ? -2.983 4.478 -11.235 1.00 94.50 110 CYS A O 1
ATOM 894 N N . LEU A 1 111 ? -4.710 4.084 -9.838 1.00 94.38 111 LEU A N 1
ATOM 895 C CA . LEU A 1 111 ? -5.162 5.466 -9.700 1.00 94.38 111 LEU A CA 1
ATOM 896 C C . LEU A 1 111 ? -4.511 6.222 -8.535 1.00 94.38 111 LEU A C 1
ATOM 898 O O . LEU A 1 111 ? -4.615 7.443 -8.510 1.00 94.38 111 LEU A O 1
ATOM 902 N N . HIS A 1 112 ? -3.796 5.570 -7.608 1.00 95.25 112 HIS A N 1
ATOM 903 C CA . HIS A 1 112 ? -3.313 6.238 -6.384 1.00 95.25 112 HIS A CA 1
ATOM 904 C C . HIS A 1 112 ? -2.402 7.463 -6.619 1.00 95.25 112 HIS A C 1
ATOM 906 O O . HIS A 1 112 ? -2.323 8.340 -5.760 1.00 95.25 112 HIS A O 1
ATOM 912 N N . MET A 1 113 ? -1.748 7.555 -7.784 1.00 91.38 113 MET A N 1
ATOM 913 C CA . MET A 1 113 ? -0.921 8.703 -8.196 1.00 91.38 113 MET A CA 1
ATOM 914 C C . MET A 1 113 ? -1.678 9.773 -9.004 1.00 91.38 113 MET A C 1
ATOM 916 O O . MET A 1 113 ? -1.076 10.771 -9.400 1.00 91.38 113 MET A O 1
ATOM 920 N N . ASN A 1 114 ? -2.962 9.582 -9.315 1.00 87.25 114 ASN A N 1
ATOM 921 C CA . ASN A 1 114 ? -3.746 10.566 -10.061 1.00 87.25 114 ASN A CA 1
ATOM 922 C C . ASN A 1 114 ? -4.039 11.796 -9.196 1.00 87.25 114 ASN A C 1
ATOM 924 O O . ASN A 1 114 ? -4.430 11.667 -8.047 1.00 87.25 114 ASN A O 1
ATOM 928 N N . GLY A 1 115 ? -3.950 13.002 -9.759 1.00 75.38 115 GLY A N 1
ATOM 929 C CA . GLY A 1 115 ? -4.312 14.224 -9.023 1.00 75.38 115 GLY A CA 1
ATOM 930 C C . GLY A 1 115 ? -5.812 14.373 -8.725 1.00 75.38 115 GLY A C 1
ATOM 931 O O . GLY A 1 115 ? -6.184 15.227 -7.926 1.00 75.38 115 GLY A O 1
ATOM 932 N N . TYR A 1 116 ? -6.662 13.571 -9.372 1.00 80.25 116 TYR A N 1
ATOM 933 C CA . TYR A 1 116 ? -8.112 13.570 -9.205 1.00 80.25 116 TYR A CA 1
ATOM 934 C C . TYR A 1 116 ? -8.634 12.128 -9.184 1.00 80.25 116 TYR A C 1
ATOM 936 O O . TYR A 1 116 ? -8.208 11.305 -10.000 1.00 80.25 116 TYR A O 1
ATOM 944 N N . ILE A 1 117 ? -9.539 11.861 -8.244 1.00 83.50 117 ILE A N 1
ATOM 945 C CA . ILE A 1 117 ? -10.324 10.633 -8.075 1.00 83.50 117 ILE A CA 1
ATOM 946 C C . ILE A 1 117 ? -11.790 11.083 -8.105 1.00 83.50 117 ILE A C 1
ATOM 948 O O . ILE A 1 117 ? -12.104 12.155 -7.578 1.00 83.50 117 ILE A O 1
ATOM 952 N N . GLU A 1 118 ? -12.665 10.328 -8.761 1.00 82.81 118 GLU A N 1
ATOM 953 C CA . GLU A 1 118 ? -14.081 10.678 -8.856 1.00 82.81 118 GLU A CA 1
ATOM 954 C C . GLU A 1 118 ? -14.799 10.405 -7.530 1.00 82.81 118 GLU A C 1
ATOM 956 O O . GLU A 1 118 ? -14.505 9.440 -6.831 1.00 82.81 118 GLU A O 1
ATOM 961 N N . ASP A 1 119 ? -15.822 11.201 -7.205 1.00 77.00 119 ASP A N 1
ATOM 962 C CA . ASP A 1 119 ? -16.643 10.973 -6.001 1.00 77.00 119 ASP A CA 1
ATOM 963 C C . ASP A 1 119 ? -17.384 9.620 -6.032 1.00 77.00 119 ASP A C 1
ATOM 965 O O . ASP A 1 119 ? -17.873 9.152 -5.004 1.00 77.00 119 ASP A O 1
ATOM 969 N N . SER A 1 120 ? -17.501 9.011 -7.218 1.00 85.56 120 SER A N 1
ATOM 970 C CA . SER A 1 120 ? -18.128 7.703 -7.419 1.00 85.56 120 SER A CA 1
ATOM 971 C C . SER A 1 120 ? -17.170 6.518 -7.254 1.00 85.56 120 SER A C 1
ATOM 973 O O . SER A 1 120 ? -17.633 5.375 -7.228 1.00 85.56 120 SER A O 1
ATOM 975 N N . ASP A 1 121 ? -15.863 6.774 -7.120 1.00 91.44 121 ASP A N 1
ATOM 976 C CA . ASP A 1 121 ? -14.869 5.718 -6.967 1.00 91.44 121 ASP A CA 1
ATOM 977 C C . ASP A 1 121 ? -15.028 4.978 -5.625 1.00 91.44 121 ASP A C 1
ATOM 979 O O . ASP A 1 121 ? -15.414 5.574 -4.609 1.00 91.44 121 ASP A O 1
ATOM 983 N N . PRO A 1 122 ? -14.700 3.673 -5.578 1.00 95.19 122 PRO A N 1
ATOM 984 C CA . PRO A 1 122 ? -14.712 2.914 -4.338 1.00 95.19 122 PRO A CA 1
ATOM 985 C C . PRO A 1 122 ? -13.834 3.563 -3.252 1.00 95.19 122 PRO A C 1
ATOM 987 O O . PRO A 1 122 ? -12.742 4.058 -3.557 1.00 95.19 122 PRO A O 1
ATOM 990 N N . PRO A 1 123 ? -14.242 3.516 -1.970 1.00 96.69 123 PRO A N 1
ATOM 991 C CA . PRO A 1 123 ? -13.482 4.098 -0.864 1.00 96.69 123 PRO A CA 1
ATOM 992 C C . PRO A 1 123 ? -12.018 3.646 -0.806 1.00 96.69 123 PRO A C 1
ATOM 994 O O . PRO A 1 123 ? -11.145 4.429 -0.446 1.00 96.69 123 PRO A O 1
ATOM 997 N N . GLU A 1 124 ? -11.709 2.416 -1.210 1.00 98.00 124 GLU A N 1
ATOM 998 C CA . GLU A 1 124 ? -10.349 1.878 -1.255 1.00 98.00 124 GLU A CA 1
ATOM 999 C C . GLU A 1 124 ? -9.424 2.668 -2.194 1.00 98.00 124 GLU A C 1
ATOM 1001 O O . GLU A 1 124 ? -8.240 2.818 -1.890 1.00 98.00 124 GLU A O 1
ATOM 1006 N N . VAL A 1 125 ? -9.952 3.209 -3.299 1.00 97.00 125 VAL A N 1
ATOM 1007 C CA . VAL A 1 125 ? -9.199 4.041 -4.253 1.00 97.00 125 VAL A CA 1
ATOM 1008 C C . VAL A 1 125 ? -8.773 5.344 -3.578 1.00 97.00 125 VAL A C 1
ATOM 1010 O O . VAL A 1 125 ? -7.592 5.702 -3.577 1.00 97.00 125 VAL A O 1
ATOM 1013 N N . VAL A 1 126 ? -9.729 6.010 -2.925 1.00 96.00 126 VAL A N 1
ATOM 1014 C CA . VAL A 1 126 ? -9.508 7.260 -2.187 1.00 96.00 126 VAL A CA 1
ATOM 1015 C C . VAL A 1 126 ? -8.553 7.037 -1.014 1.00 96.00 126 VAL A C 1
ATOM 1017 O O . VAL A 1 126 ? -7.596 7.790 -0.824 1.00 96.00 126 VAL A O 1
ATOM 1020 N N . LEU A 1 127 ? 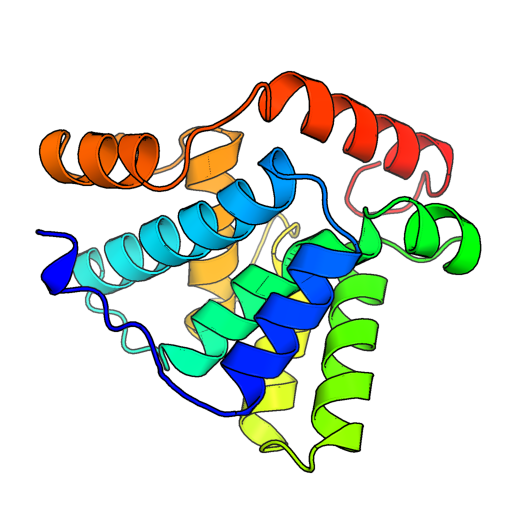-8.784 5.990 -0.222 1.00 97.56 127 LEU A N 1
ATOM 1021 C CA . LEU A 1 127 ? -8.030 5.728 1.001 1.00 97.56 127 LEU A CA 1
ATOM 1022 C C . LEU A 1 127 ? -6.603 5.255 0.731 1.00 97.56 127 LEU A C 1
ATOM 1024 O O . LEU A 1 127 ? -5.708 5.608 1.502 1.00 97.56 127 LEU A O 1
ATOM 1028 N N . LEU A 1 128 ? -6.357 4.518 -0.359 1.00 98.38 128 LEU A N 1
ATOM 1029 C CA . LEU A 1 128 ? -4.993 4.175 -0.762 1.00 98.38 128 LEU A CA 1
ATOM 1030 C C . LEU A 1 128 ? -4.200 5.436 -1.117 1.00 98.38 128 LEU A C 1
ATOM 1032 O O . LEU A 1 128 ? -3.084 5.612 -0.627 1.00 98.38 128 LEU A O 1
ATOM 1036 N N . GLN A 1 129 ? -4.784 6.332 -1.919 1.00 96.94 129 GLN A N 1
ATOM 1037 C CA . GLN A 1 129 ? -4.150 7.607 -2.246 1.00 96.94 129 GLN A CA 1
ATOM 1038 C C . GLN A 1 129 ? -3.867 8.426 -0.984 1.00 96.94 129 GLN A C 1
ATOM 1040 O O . GLN A 1 129 ? -2.732 8.846 -0.766 1.00 96.94 129 GLN A O 1
ATOM 1045 N N . GLN A 1 130 ? -4.871 8.620 -0.124 1.00 96.81 130 GLN A N 1
ATOM 1046 C CA . GLN A 1 130 ? -4.703 9.375 1.118 1.00 96.81 130 GLN A CA 1
ATOM 1047 C C . GLN A 1 130 ? -3.630 8.758 2.022 1.00 96.81 130 GLN A C 1
ATOM 1049 O O . GLN A 1 130 ? -2.831 9.484 2.615 1.00 96.81 130 GLN A O 1
ATOM 1054 N N . GLY A 1 131 ? -3.578 7.427 2.112 1.00 98.06 131 GLY A N 1
ATOM 1055 C CA . GLY A 1 131 ? -2.558 6.708 2.868 1.00 98.06 131 GLY A CA 1
ATOM 1056 C C . GLY A 1 131 ? -1.148 6.943 2.323 1.00 98.06 131 GLY A C 1
ATOM 1057 O O . GLY A 1 131 ? -0.239 7.274 3.091 1.00 98.06 131 GLY A O 1
ATOM 1058 N N . ALA A 1 132 ? -0.974 6.844 1.002 1.00 97.81 132 ALA A N 1
ATOM 1059 C CA . ALA A 1 132 ? 0.305 7.069 0.335 1.00 97.81 132 ALA A CA 1
ATOM 1060 C C . ALA A 1 132 ? 0.757 8.534 0.476 1.00 97.81 132 ALA A C 1
ATOM 1062 O O . ALA A 1 132 ? 1.881 8.804 0.906 1.00 97.81 132 ALA A O 1
ATOM 1063 N N . SER A 1 133 ? -0.134 9.498 0.224 1.00 96.69 133 SER A N 1
ATOM 1064 C CA . SER A 1 133 ? 0.138 10.930 0.403 1.00 96.69 133 SER A CA 1
ATOM 1065 C C . SER A 1 133 ? 0.456 11.282 1.860 1.00 96.69 133 SER A C 1
ATOM 1067 O O . SER A 1 133 ? 1.384 12.053 2.121 1.00 96.69 133 SER A O 1
ATOM 1069 N N . CYS A 1 134 ? -0.236 10.671 2.824 1.00 97.31 134 CYS A N 1
ATOM 1070 C CA . CYS A 1 134 ? 0.067 10.831 4.244 1.00 97.31 134 CYS A CA 1
ATOM 1071 C C . CYS A 1 134 ? 1.480 10.346 4.593 1.00 97.31 134 CYS A C 1
ATOM 1073 O O . CYS A 1 134 ? 2.155 10.969 5.414 1.00 97.31 134 CYS A O 1
ATOM 1075 N N . ASP A 1 135 ? 1.975 9.274 3.969 1.00 98.06 135 ASP A N 1
ATOM 1076 C CA . ASP A 1 135 ? 3.327 8.789 4.256 1.00 98.06 135 ASP A CA 1
ATOM 1077 C C . ASP A 1 135 ? 4.437 9.548 3.513 1.00 98.06 135 ASP A C 1
ATOM 1079 O O . ASP A 1 135 ? 5.542 9.696 4.049 1.00 98.06 135 ASP A O 1
ATOM 1083 N N . VAL A 1 136 ? 4.170 10.004 2.286 1.00 96.56 136 VAL A N 1
ATOM 1084 C CA . VAL A 1 136 ? 5.174 10.632 1.409 1.00 96.56 136 VAL A CA 1
ATOM 1085 C C . VAL A 1 136 ? 5.307 12.129 1.681 1.00 96.56 136 VAL A C 1
ATOM 1087 O O . VAL A 1 136 ? 6.428 12.622 1.813 1.00 96.56 136 VAL A O 1
ATOM 1090 N N . ILE A 1 137 ? 4.185 12.845 1.791 1.00 95.44 137 ILE A N 1
ATOM 1091 C CA . ILE A 1 137 ? 4.147 14.312 1.924 1.00 95.44 137 ILE A CA 1
ATOM 1092 C C . ILE A 1 137 ? 3.484 14.790 3.222 1.00 95.44 137 ILE A C 1
ATOM 1094 O O . ILE A 1 137 ? 3.257 15.987 3.389 1.00 95.44 137 ILE A O 1
ATOM 1098 N N . SER A 1 138 ? 3.196 13.877 4.156 1.00 96.00 138 SER A N 1
ATOM 1099 C CA . SER A 1 138 ? 2.532 14.175 5.436 1.00 96.00 138 SER A CA 1
ATOM 1100 C C . SER A 1 138 ? 1.132 14.780 5.289 1.00 96.00 138 SER A C 1
ATOM 1102 O O . SER A 1 138 ? 0.632 15.414 6.224 1.00 96.00 138 SER A O 1
ATOM 1104 N N . ASP A 1 139 ? 0.483 14.577 4.139 1.00 96.12 139 ASP A N 1
ATOM 1105 C CA . ASP A 1 139 ? -0.874 15.066 3.920 1.00 96.12 139 ASP A CA 1
ATOM 1106 C C . ASP A 1 139 ? -1.848 14.426 4.916 1.00 96.12 139 ASP A C 1
ATOM 1108 O O . ASP A 1 139 ? -1.727 13.255 5.263 1.00 96.12 139 ASP A O 1
ATOM 1112 N N . ASN A 1 140 ? -2.793 15.210 5.436 1.00 95.31 140 ASN A N 1
ATOM 1113 C CA . ASN A 1 140 ? -3.768 14.789 6.448 1.00 95.31 140 ASN A CA 1
ATOM 1114 C C . ASN A 1 140 ? -3.195 14.177 7.750 1.00 95.31 140 ASN A C 1
ATOM 1116 O O . ASN A 1 140 ? -3.957 13.875 8.671 1.00 95.31 140 ASN A O 1
ATOM 1120 N N . GLN A 1 141 ? -1.872 14.082 7.910 1.00 94.94 141 GLN A N 1
ATOM 1121 C CA . GLN A 1 141 ? -1.224 13.464 9.069 1.00 94.94 141 GLN A CA 1
ATOM 1122 C C . GLN A 1 141 ? -1.546 14.206 10.381 1.00 94.94 141 GLN A C 1
ATOM 1124 O O . GLN A 1 141 ? -1.583 13.604 11.456 1.00 94.94 141 GLN A O 1
ATOM 1129 N N . TYR A 1 142 ? -1.828 15.511 10.306 1.00 95.25 142 TYR A N 1
ATOM 1130 C CA . TYR A 1 142 ? -2.238 16.338 11.447 1.00 95.25 142 TYR A CA 1
ATOM 1131 C C . TYR A 1 142 ? -3.600 15.936 12.039 1.00 95.25 142 TYR A C 1
ATOM 1133 O O . TYR A 1 142 ? -3.847 16.211 13.213 1.00 95.25 142 TYR A O 1
ATOM 1141 N N . LYS A 1 143 ? -4.461 15.261 11.264 1.00 96.06 143 LYS A N 1
ATOM 1142 C CA . LYS A 1 143 ? -5.754 14.731 11.728 1.00 96.06 143 LYS A CA 1
ATOM 1143 C C . LYS A 1 143 ? -5.585 13.491 12.615 1.00 96.06 143 LYS A C 1
ATOM 1145 O O . LYS A 1 143 ? -6.487 13.147 13.374 1.00 96.06 143 LYS A O 1
ATOM 1150 N N . LEU A 1 144 ? -4.433 12.822 12.538 1.00 95.75 144 LEU A N 1
ATOM 1151 C CA . LEU A 1 144 ? -4.148 11.594 13.274 1.00 95.75 144 LEU A CA 1
ATOM 1152 C C . LEU A 1 144 ? -3.527 11.898 14.652 1.00 95.75 144 LEU A C 1
ATOM 1154 O O . LEU A 1 144 ? -2.611 12.727 14.757 1.00 95.75 144 LEU A O 1
ATOM 1158 N N . PRO A 1 14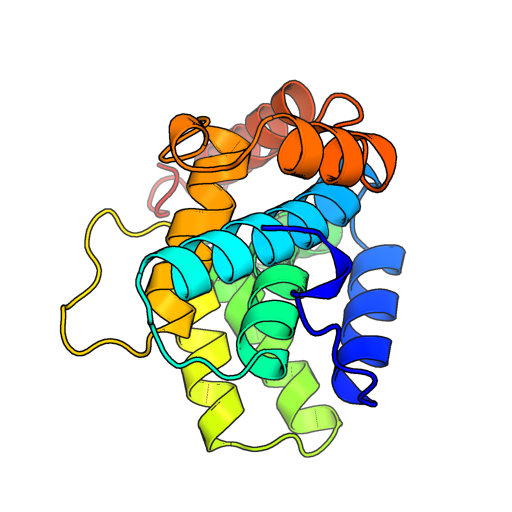5 ? -3.933 11.200 15.731 1.00 94.69 145 PRO A N 1
ATOM 1159 C CA . PRO A 1 145 ? -3.306 11.367 17.041 1.00 94.69 145 PRO A CA 1
ATOM 1160 C C . PRO A 1 145 ? -1.798 11.099 17.000 1.00 94.69 145 PRO A C 1
ATOM 1162 O O . PRO A 1 145 ? -1.339 10.160 16.351 1.00 94.69 145 PRO A O 1
ATOM 1165 N N . LEU A 1 146 ? -1.011 11.906 17.716 1.00 94.88 146 LEU A N 1
ATOM 1166 C CA . LEU A 1 146 ? 0.450 11.748 17.758 1.00 94.88 146 LEU A CA 1
ATOM 1167 C C . LEU A 1 146 ? 0.868 10.376 18.312 1.00 94.88 146 LEU A C 1
ATOM 1169 O O . LEU A 1 146 ? 1.792 9.756 17.799 1.00 94.88 146 LEU A O 1
ATOM 1173 N N . SER A 1 147 ? 0.145 9.870 19.314 1.00 94.56 147 SER A N 1
ATOM 1174 C CA . SER A 1 147 ? 0.373 8.538 19.885 1.00 94.56 147 SER A CA 1
ATOM 1175 C C . SER A 1 147 ? 0.199 7.421 18.854 1.00 94.56 147 SER A C 1
ATOM 1177 O O . SER A 1 147 ? 1.014 6.504 18.801 1.00 94.56 147 SER A O 1
ATOM 1179 N N . PHE A 1 148 ? -0.826 7.518 18.006 1.00 95.50 148 PHE A N 1
ATOM 1180 C CA . PHE A 1 148 ? -1.051 6.583 16.907 1.00 95.50 148 PHE A CA 1
ATOM 1181 C C . PHE A 1 148 ? 0.093 6.655 15.890 1.00 95.50 148 PHE A C 1
ATOM 1183 O O . PHE A 1 148 ? 0.678 5.629 15.547 1.00 95.50 148 PHE A O 1
ATOM 1190 N N . ARG A 1 149 ? 0.478 7.872 15.483 1.00 96.56 149 ARG A N 1
ATOM 1191 C CA . ARG A 1 149 ? 1.582 8.091 14.538 1.00 96.56 149 ARG A CA 1
ATOM 1192 C C . ARG A 1 149 ? 2.892 7.472 15.019 1.00 96.56 149 ARG A C 1
ATOM 1194 O O . ARG A 1 149 ? 3.546 6.759 14.262 1.00 96.56 149 ARG A O 1
ATOM 1201 N N . ASN A 1 150 ? 3.235 7.688 16.286 1.00 96.31 150 ASN A N 1
ATOM 1202 C CA . ASN A 1 150 ? 4.459 7.158 16.878 1.00 96.31 150 ASN A CA 1
ATOM 1203 C C . ASN A 1 150 ? 4.468 5.624 16.907 1.00 96.31 150 ASN A C 1
ATOM 1205 O O . ASN A 1 150 ? 5.464 5.036 16.504 1.00 96.31 150 ASN A O 1
ATOM 1209 N N . LYS A 1 151 ? 3.356 4.973 17.285 1.00 96.44 151 LYS A N 1
ATOM 1210 C CA . LYS A 1 151 ? 3.256 3.500 17.281 1.00 96.44 151 LYS A CA 1
ATOM 1211 C C . LYS A 1 151 ? 3.474 2.902 15.888 1.00 96.44 151 LYS A C 1
ATOM 1213 O O . LYS A 1 151 ? 4.156 1.890 15.751 1.00 96.44 151 LYS A O 1
ATOM 1218 N N . ILE A 1 152 ? 2.906 3.520 14.849 1.00 97.06 152 ILE A N 1
ATOM 1219 C CA . ILE A 1 152 ? 3.093 3.064 13.464 1.00 97.06 152 ILE A CA 1
ATOM 1220 C C . ILE A 1 152 ? 4.545 3.242 13.016 1.00 97.06 152 ILE A C 1
ATOM 1222 O O . ILE A 1 152 ? 5.102 2.334 12.408 1.00 97.06 152 ILE A O 1
ATOM 1226 N N . LEU A 1 153 ? 5.176 4.375 13.335 1.00 97.12 153 LEU A N 1
ATOM 1227 C CA . LEU A 1 153 ? 6.574 4.637 12.976 1.00 97.12 153 LEU A CA 1
ATOM 1228 C C . LEU A 1 153 ? 7.571 3.782 13.769 1.00 97.12 153 LEU A C 1
ATOM 1230 O O . LEU A 1 153 ? 8.638 3.474 13.249 1.00 97.12 153 LEU A O 1
ATOM 1234 N N . GLU A 1 154 ? 7.232 3.387 14.995 1.00 97.25 154 GLU A N 1
ATOM 1235 C CA . GLU A 1 154 ? 8.007 2.434 15.792 1.00 97.25 154 GLU A CA 1
ATOM 1236 C C . GLU A 1 154 ? 7.915 1.022 15.200 1.00 97.25 154 GLU A C 1
ATOM 1238 O O . GLU A 1 154 ? 8.935 0.359 15.022 1.00 97.25 154 GLU A O 1
ATOM 1243 N N . LYS A 1 155 ? 6.704 0.582 14.828 1.00 96.81 155 LYS A N 1
ATOM 1244 C CA . LYS A 1 155 ? 6.475 -0.748 14.247 1.00 96.81 155 LYS A CA 1
ATOM 1245 C C . LYS A 1 155 ? 6.979 -0.872 12.805 1.00 96.81 155 LYS A C 1
ATOM 1247 O O . LYS A 1 155 ? 7.507 -1.916 12.437 1.00 96.81 155 LYS A O 1
ATOM 1252 N N . TYR A 1 156 ? 6.848 0.186 12.003 1.00 97.50 156 TYR A N 1
ATOM 1253 C CA . TYR A 1 156 ? 7.265 0.240 10.597 1.00 97.50 156 TYR A CA 1
ATOM 1254 C C . TYR A 1 156 ? 8.175 1.452 10.332 1.00 97.50 156 TYR A C 1
ATOM 1256 O O . TYR A 1 156 ? 7.758 2.421 9.678 1.00 97.50 156 TYR A O 1
ATOM 1264 N N . PRO A 1 157 ? 9.436 1.419 10.806 1.00 97.94 157 PRO A N 1
ATOM 1265 C CA . PRO A 1 157 ? 10.364 2.538 10.681 1.00 97.94 157 PRO A CA 1
ATOM 1266 C C . PRO A 1 157 ? 10.583 2.990 9.238 1.00 97.94 157 PRO A C 1
ATOM 1268 O O . PRO A 1 157 ? 10.590 2.189 8.299 1.00 97.94 157 PRO A O 1
ATOM 1271 N N . ARG A 1 158 ? 10.816 4.295 9.048 1.00 96.94 158 ARG A N 1
ATOM 1272 C CA . ARG A 1 158 ? 11.009 4.874 7.707 1.00 96.94 158 ARG A CA 1
ATOM 1273 C C . ARG A 1 158 ? 12.288 4.407 7.019 1.00 96.94 158 ARG A C 1
ATOM 1275 O O . ARG A 1 158 ? 12.301 4.380 5.804 1.00 96.94 158 ARG A O 1
ATOM 1282 N N . ASN A 1 159 ? 13.358 4.058 7.734 1.00 92.94 159 ASN A N 1
ATOM 1283 C CA . ASN A 1 159 ? 14.570 3.462 7.141 1.00 92.94 159 ASN A CA 1
ATOM 1284 C C . ASN A 1 159 ? 15.101 4.190 5.883 1.00 92.94 159 ASN A C 1
ATOM 1286 O O . ASN A 1 159 ? 15.279 3.585 4.836 1.00 92.94 159 ASN A O 1
ATOM 1290 N N . GLN A 1 160 ? 15.334 5.506 5.973 1.00 92.75 160 GLN A N 1
ATOM 1291 C CA . GLN A 1 160 ? 15.749 6.359 4.838 1.00 92.75 160 GLN A CA 1
ATOM 1292 C C . GLN A 1 160 ? 14.758 6.417 3.655 1.00 92.75 160 GLN A C 1
ATOM 1294 O O . GLN A 1 160 ? 15.144 6.866 2.575 1.00 92.75 160 GLN A O 1
ATOM 1299 N N . PHE A 1 161 ? 13.485 6.056 3.864 1.00 95.56 161 PHE A N 1
ATOM 1300 C CA . PHE A 1 161 ? 12.438 5.998 2.835 1.00 95.56 161 PHE A CA 1
ATOM 1301 C C . PHE A 1 161 ? 12.450 7.188 1.874 1.00 95.56 161 PHE A C 1
ATOM 1303 O O . PHE A 1 161 ? 12.505 6.973 0.675 1.00 95.56 161 PHE A O 1
ATOM 1310 N N . ASN A 1 162 ? 12.505 8.435 2.359 1.00 93.06 162 ASN A N 1
ATOM 1311 C CA . ASN A 1 162 ? 12.487 9.610 1.473 1.00 93.06 162 ASN A CA 1
ATOM 1312 C C . ASN A 1 162 ? 13.611 9.573 0.426 1.00 93.06 162 ASN A C 1
ATOM 1314 O O . ASN A 1 162 ? 13.379 9.854 -0.744 1.00 93.06 162 ASN A O 1
ATOM 1318 N N . LYS A 1 163 ? 14.834 9.221 0.840 1.00 94.44 163 LYS A N 1
ATOM 1319 C CA . LYS A 1 163 ? 15.998 9.171 -0.055 1.00 94.44 163 LYS A CA 1
ATOM 1320 C C . LYS A 1 163 ? 15.830 8.075 -1.107 1.00 94.44 163 LYS A C 1
ATOM 1322 O O . LYS A 1 163 ? 16.161 8.281 -2.272 1.00 94.44 163 LYS A O 1
ATOM 1327 N N . GLU A 1 164 ? 15.338 6.918 -0.683 1.00 94.06 164 GLU A N 1
ATOM 1328 C CA . GLU A 1 164 ? 15.127 5.767 -1.553 1.00 94.06 164 GLU A CA 1
ATOM 1329 C C . GLU A 1 164 ? 13.959 5.988 -2.517 1.00 94.06 164 GLU A C 1
ATOM 1331 O O . GLU A 1 164 ? 14.127 5.829 -3.722 1.00 94.06 164 GLU A O 1
ATOM 1336 N N . PHE A 1 165 ? 12.819 6.455 -2.016 1.00 94.50 165 PHE A N 1
ATOM 1337 C CA . PHE A 1 165 ? 11.632 6.739 -2.810 1.00 94.50 165 PHE A CA 1
ATOM 1338 C C . PHE A 1 165 ? 11.908 7.810 -3.870 1.00 94.50 165 PHE A C 1
ATOM 1340 O O . PHE A 1 165 ? 11.610 7.606 -5.042 1.00 94.50 165 PHE A O 1
ATOM 1347 N N . ILE A 1 166 ? 12.601 8.903 -3.516 1.00 94.38 166 ILE A N 1
ATOM 1348 C CA . ILE A 1 166 ? 13.040 9.915 -4.496 1.00 94.38 166 ILE A CA 1
ATOM 1349 C C . ILE A 1 166 ? 13.932 9.290 -5.578 1.00 94.38 166 ILE A C 1
ATOM 1351 O O . ILE A 1 166 ? 13.787 9.614 -6.757 1.00 94.38 166 ILE A O 1
ATOM 1355 N N . LYS A 1 167 ? 14.851 8.387 -5.209 1.00 93.75 167 LYS A N 1
ATOM 1356 C CA . LYS A 1 167 ? 15.704 7.683 -6.178 1.00 93.75 167 LYS A CA 1
ATOM 1357 C C . LYS A 1 167 ? 14.867 6.822 -7.132 1.00 93.75 167 LYS A C 1
ATOM 1359 O O . LYS A 1 167 ? 15.111 6.878 -8.336 1.00 93.75 167 LYS A O 1
ATOM 1364 N N . LEU A 1 168 ? 13.900 6.064 -6.614 1.00 93.12 168 LEU A N 1
ATOM 1365 C CA . LEU A 1 168 ? 13.017 5.205 -7.409 1.00 93.12 168 LEU A CA 1
ATOM 1366 C C . LEU A 1 168 ? 12.143 6.023 -8.365 1.00 93.12 168 LEU A C 1
ATOM 1368 O O . LEU A 1 168 ? 12.122 5.738 -9.558 1.00 93.12 168 LEU A O 1
ATOM 1372 N N . ILE A 1 169 ? 11.515 7.095 -7.878 1.00 92.62 169 ILE A N 1
ATOM 1373 C CA . ILE A 1 169 ? 10.692 7.990 -8.701 1.00 92.62 169 ILE A CA 1
ATOM 1374 C C . ILE A 1 169 ? 11.528 8.692 -9.779 1.00 92.62 169 ILE A C 1
ATOM 1376 O O . ILE A 1 169 ? 11.100 8.790 -10.924 1.00 92.62 169 ILE A O 1
ATOM 1380 N N . ASN A 1 170 ? 12.746 9.144 -9.469 1.00 92.00 170 ASN A N 1
ATOM 1381 C CA . ASN A 1 170 ? 13.623 9.739 -10.483 1.00 92.00 170 ASN A CA 1
ATOM 1382 C C . ASN A 1 170 ? 14.046 8.729 -11.557 1.00 92.00 170 ASN A C 1
ATOM 1384 O O . ASN A 1 170 ? 14.174 9.089 -12.728 1.00 92.00 170 ASN A O 1
ATOM 1388 N N . LEU A 1 171 ? 14.265 7.470 -11.174 1.00 90.56 171 LEU A N 1
ATOM 1389 C CA . LEU A 1 171 ? 14.559 6.408 -12.128 1.00 90.56 171 LEU A CA 1
ATOM 1390 C C . LEU A 1 171 ? 13.325 6.074 -12.982 1.00 90.56 171 LEU A C 1
ATOM 1392 O O . LEU A 1 171 ? 13.467 5.898 -14.190 1.00 90.56 171 LEU A O 1
ATOM 1396 N N . GLU A 1 172 ? 12.127 6.074 -12.392 1.00 91.06 172 GLU A N 1
ATOM 1397 C CA . GLU A 1 172 ? 10.865 5.920 -13.121 1.00 91.06 172 GLU A CA 1
ATOM 1398 C C . GLU A 1 172 ? 10.675 7.027 -14.158 1.00 91.06 172 GLU A C 1
ATOM 1400 O O . GLU A 1 172 ? 10.475 6.730 -15.331 1.00 91.06 172 GLU A O 1
ATOM 1405 N N . ARG A 1 173 ? 10.835 8.295 -13.763 1.00 89.50 173 ARG A N 1
ATOM 1406 C CA . ARG A 1 173 ? 10.783 9.457 -14.668 1.00 89.50 173 ARG A CA 1
ATOM 1407 C C . ARG A 1 173 ? 11.749 9.326 -15.835 1.00 89.50 173 ARG A C 1
ATOM 1409 O O . ARG A 1 173 ? 11.409 9.639 -16.971 1.00 89.50 173 ARG A O 1
ATOM 1416 N N . LYS A 1 174 ? 12.969 8.862 -15.558 1.00 88.44 174 LYS A N 1
ATOM 1417 C CA . LYS A 1 174 ? 14.004 8.690 -16.579 1.00 88.44 174 LYS A CA 1
ATOM 1418 C C . LYS A 1 174 ? 13.647 7.584 -17.576 1.00 88.44 174 LYS A C 1
ATOM 1420 O O . LYS A 1 174 ? 13.888 7.749 -18.768 1.00 88.44 174 LYS A O 1
ATOM 1425 N N . ASN A 1 175 ? 13.111 6.466 -17.092 1.00 86.50 175 ASN A N 1
ATOM 1426 C CA . ASN A 1 175 ? 12.808 5.297 -17.919 1.00 86.50 175 ASN A CA 1
ATOM 1427 C C . ASN A 1 175 ? 11.454 5.423 -18.638 1.00 86.50 175 ASN A C 1
ATOM 1429 O O . ASN A 1 175 ? 11.280 4.886 -19.731 1.00 86.50 175 ASN A O 1
ATOM 1433 N N . VAL A 1 176 ? 10.504 6.137 -18.029 1.00 86.44 176 VAL A N 1
ATOM 1434 C CA . VAL A 1 176 ? 9.125 6.305 -18.494 1.00 86.44 176 VAL A CA 1
ATOM 1435 C C . VAL A 1 176 ? 8.702 7.781 -18.354 1.00 86.44 176 VAL A C 1
ATOM 1437 O O . VAL A 1 176 ? 7.905 8.124 -17.474 1.00 86.44 176 VAL A O 1
ATOM 1440 N N . PRO A 1 177 ? 9.209 8.681 -19.220 1.00 81.44 177 PRO A N 1
ATOM 1441 C CA . PRO A 1 177 ? 9.022 10.131 -19.081 1.00 81.44 177 PRO A CA 1
ATOM 1442 C C . PRO A 1 177 ? 7.569 10.597 -19.222 1.00 81.44 177 PRO A C 1
ATOM 1444 O O . PRO A 1 177 ? 7.210 11.630 -18.680 1.00 81.44 177 PRO A O 1
ATOM 1447 N N . ASN A 1 178 ? 6.714 9.822 -19.896 1.00 82.75 178 ASN A N 1
ATOM 1448 C CA . ASN A 1 178 ? 5.284 10.122 -20.040 1.00 82.75 178 ASN A CA 1
ATOM 1449 C C . ASN A 1 178 ? 4.414 9.393 -18.996 1.00 82.75 178 ASN A C 1
ATOM 1451 O O . ASN A 1 178 ? 3.213 9.218 -19.196 1.00 82.75 178 ASN A O 1
ATOM 1455 N N . SER A 1 179 ? 5.016 8.881 -17.917 1.00 84.56 179 SER A N 1
ATOM 1456 C CA . SER A 1 179 ? 4.271 8.288 -16.802 1.00 84.56 179 SER A CA 1
ATOM 1457 C C . SER A 1 179 ? 3.667 9.368 -15.901 1.00 84.56 179 SER A C 1
ATOM 1459 O O . SER A 1 179 ? 4.030 10.535 -15.977 1.00 84.56 179 SER A O 1
ATOM 1461 N N . ARG A 1 180 ? 2.815 8.962 -14.952 1.00 82.50 180 ARG A N 1
ATOM 1462 C CA . ARG A 1 180 ? 2.268 9.842 -13.898 1.00 82.50 180 ARG A CA 1
ATOM 1463 C C . ARG A 1 180 ? 3.326 10.455 -12.978 1.00 82.50 180 ARG A C 1
ATOM 1465 O O . ARG A 1 180 ? 3.007 11.314 -12.167 1.00 82.50 180 ARG A O 1
ATOM 1472 N N . THR A 1 181 ? 4.563 9.971 -13.054 1.00 79.81 181 THR A N 1
ATOM 1473 C CA . THR A 1 181 ? 5.669 10.557 -12.302 1.00 79.81 181 THR A CA 1
ATOM 1474 C C . THR A 1 181 ? 6.372 11.667 -13.074 1.00 79.81 181 THR A C 1
ATOM 1476 O O . THR A 1 181 ? 7.051 12.444 -12.414 1.00 79.81 181 THR A O 1
ATOM 1479 N N . GLY A 1 182 ? 6.233 11.720 -14.406 1.00 62.59 182 GLY A N 1
ATOM 1480 C CA . GLY A 1 182 ? 6.930 12.632 -15.324 1.00 62.59 182 GLY A CA 1
ATOM 1481 C C . GLY A 1 182 ? 6.702 14.114 -15.077 1.00 62.59 182 GLY A C 1
ATOM 1482 O O . GLY A 1 182 ? 5.671 14.472 -14.468 1.00 62.59 182 GLY A O 1
#

pLDDT: mean 93.08, std 7.11, range [62.59, 98.81]

Solvent-accessible surface area (backbone atoms only — not comparable to full-atom values): 9761 Å² total; per-residue (Å²): 129,56,71,89,76,57,80,78,70,91,45,74,67,49,54,54,43,48,56,56,34,67,76,54,41,55,70,27,57,48,22,43,22,52,47,17,29,56,44,12,54,51,51,30,59,77,68,70,54,79,67,60,62,57,45,36,40,51,24,27,52,32,33,61,53,21,62,23,69,75,39,56,72,70,53,64,73,55,41,36,29,53,48,11,18,50,59,45,52,53,50,35,60,75,67,71,48,62,66,71,58,46,51,52,27,31,49,19,19,46,46,40,74,49,97,72,78,63,95,84,55,60,55,44,32,58,27,47,23,52,3,43,40,26,69,75,73,49,44,76,47,84,79,50,55,68,70,40,53,49,54,50,44,69,77,36,46,54,74,64,32,70,66,52,52,52,51,46,50,53,51,43,25,70,66,24,56,89,28,88,74,78

Mean predicted aligned error: 3.54 Å

InterPro domains:
  IPR003607 HD/PDEase domain [cd00077] (30-139)
  IPR006674 HD domain [PF01966] (30-125)

Secondary structure (DSSP, 8-state):
--GGGS-----HHHHHHHHHHHTTS-HHHHHHHHHHHHHHHHHHHHTT----HHHHHHHHHHTTGGGSHHHHHHSTTS-HHHHHHHHHHHHHHHTT--HHHHHHHHHHHHHTT-S---TTS-HHHHHHHHHHHHHHS-TTGGGS-HHHHHHHHHHS--TTHHHHHHHHHHHHHHH-TTSTT-

Sequence (182 aa):
FDIGQIVIPDTQMIKIALEKLESKASISIYNHSWRTYFWGAALGHLQNQQFDPESLLLASLFHDIGLTEQHMHSKGCQCFTYESAKQFEQKAKEYNFDDKKSEVIKDAICLHMNGYIEDSDPPEVVLLQQGASCDVISDNQYKLPLSFRNKILEKYPRNQFNKEFIKLINLERKNVPNSRTG

Nearest PDB structures (foldseek):
  6dka-assembly4_F  TM=9.239E-01  e=6.282E-09  Saccharomyces cerevisiae YJM789
  6dkd-assembly2_C  TM=9.258E-01  e=9.218E-09  Saccharomyces cerevisiae YJM789
  6dk9-assembly4_F  TM=9.225E-01  e=1.353E-08  Saccharomyces cerevisiae YJM789
  1la6-assembly1_B-2  TM=2.487E-01  e=3.829E+00  Trematomus newnesi
  8p1i-assembly1_A  TM=1.850E-01  e=9.988E+00  Klebsiella pneumoniae subsp. pneumoniae DSM 30104 = JCM 1662 = NBRC 14940

Organism: Acinetobacter baumannii (NCBI:txid470)

Radius of gyration: 15.21 Å; Cα contacts (8 Å, |Δi|>4): 268; chains: 1; bounding box: 34×34×41 Å

Foldseek 3Di:
DAPVVQDDDPDPLLVVLLVLLVVFDDLLLQLLLVQLLSQLSVVCVVVVHDDDSVLLSSLSSQLQSCLTPVNLVVVAQDASLQVSLVVQLVSCVVVVHDPVSSVLSSLLSNCLLPPDDDPPRHSSNVSSNSSNCCSQVVPPVVVDDPVRVVVSCVVRPNPCVNVVVVVSLVSSCVRHVPYSSD